Protein AF-A0A5B7I1T3-F1 (afdb_monomer_lite)

Structure (mmCIF, N/CA/C/O backbone):
data_AF-A0A5B7I1T3-F1
#
_entry.id   AF-A0A5B7I1T3-F1
#
loop_
_atom_site.group_PDB
_atom_site.id
_atom_site.type_symbol
_atom_site.label_atom_id
_atom_site.label_alt_id
_atom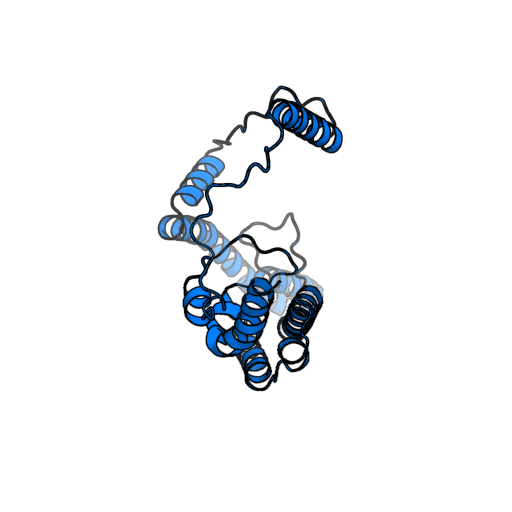_site.label_comp_id
_atom_site.label_asym_id
_atom_site.label_entity_id
_atom_site.label_seq_id
_atom_site.pdbx_PDB_ins_code
_atom_site.Cartn_x
_atom_site.Cartn_y
_atom_site.Cartn_z
_atom_site.occupancy
_atom_site.B_iso_or_equiv
_atom_site.auth_seq_id
_atom_site.auth_comp_id
_atom_site.auth_asym_id
_atom_site.auth_atom_id
_atom_site.pdbx_PDB_model_num
ATOM 1 N N . MET A 1 1 ? -1.334 -1.734 -5.394 1.00 81.12 1 MET A N 1
ATOM 2 C CA . MET A 1 1 ? -1.302 -3.126 -4.896 1.00 81.12 1 MET A CA 1
ATOM 3 C C . MET A 1 1 ? -1.828 -4.027 -5.997 1.00 81.12 1 MET A C 1
ATOM 5 O O . MET A 1 1 ? -2.829 -3.631 -6.581 1.00 81.12 1 MET A O 1
ATOM 9 N N . PRO A 1 2 ? -1.161 -5.147 -6.320 1.00 86.94 2 PRO A N 1
ATOM 10 C CA . PRO A 1 2 ? -1.642 -6.096 -7.324 1.00 86.94 2 PRO A CA 1
ATOM 11 C C . PRO A 1 2 ? -2.955 -6.758 -6.887 1.00 86.94 2 PRO A C 1
ATOM 13 O O . PRO A 1 2 ? -3.068 -7.165 -5.731 1.00 86.94 2 PRO A O 1
ATOM 16 N N . ASP A 1 3 ? -3.906 -6.925 -7.805 1.00 88.12 3 ASP A N 1
ATOM 17 C CA . ASP A 1 3 ? -5.225 -7.500 -7.490 1.00 88.12 3 ASP A CA 1
ATOM 18 C C . ASP A 1 3 ? -5.140 -8.961 -7.035 1.00 88.12 3 ASP A C 1
ATOM 20 O O . ASP A 1 3 ? -5.881 -9.390 -6.155 1.00 88.12 3 ASP A O 1
ATOM 24 N N . SER A 1 4 ? -4.183 -9.726 -7.566 1.00 92.12 4 SER A N 1
ATOM 25 C CA . SER A 1 4 ? -3.941 -11.107 -7.134 1.00 92.12 4 SER A CA 1
ATOM 26 C C . SER A 1 4 ? -3.505 -11.200 -5.669 1.00 92.12 4 SER A C 1
ATOM 28 O O . SER A 1 4 ? -3.935 -12.105 -4.959 1.00 92.12 4 SER A O 1
ATOM 30 N N . ALA A 1 5 ? -2.685 -10.256 -5.201 1.00 91.75 5 ALA A N 1
ATOM 31 C CA . ALA A 1 5 ? -2.287 -10.170 -3.799 1.00 91.75 5 ALA A CA 1
ATOM 32 C C . ALA A 1 5 ? -3.456 -9.709 -2.919 1.00 91.75 5 ALA A C 1
ATOM 34 O O . ALA A 1 5 ? -3.657 -10.261 -1.842 1.00 91.75 5 ALA A O 1
ATOM 35 N N . MET A 1 6 ? -4.268 -8.765 -3.413 1.00 93.94 6 MET A N 1
ATOM 36 C CA . MET A 1 6 ? -5.474 -8.304 -2.721 1.00 93.94 6 MET A CA 1
ATOM 37 C C . MET A 1 6 ? -6.461 -9.447 -2.473 1.00 93.94 6 MET A C 1
ATOM 39 O O . MET A 1 6 ? -6.925 -9.612 -1.354 1.00 93.94 6 MET A O 1
ATOM 43 N N . ARG A 1 7 ? -6.719 -10.291 -3.479 1.00 94.25 7 ARG A N 1
ATOM 44 C CA . ARG A 1 7 ? -7.603 -11.460 -3.334 1.00 94.25 7 ARG A CA 1
ATOM 45 C C . ARG A 1 7 ? -7.074 -12.481 -2.330 1.00 94.25 7 ARG A C 1
ATOM 47 O O . ARG A 1 7 ? -7.853 -13.002 -1.546 1.00 94.25 7 ARG A O 1
ATOM 54 N N . LYS A 1 8 ? -5.762 -12.748 -2.329 1.00 95.25 8 LYS A N 1
ATOM 55 C CA . LYS A 1 8 ? -5.137 -13.667 -1.360 1.00 95.25 8 LYS A CA 1
ATOM 56 C C . LYS A 1 8 ? -5.232 -13.141 0.071 1.00 95.25 8 LYS A C 1
ATOM 58 O O . LYS A 1 8 ? -5.579 -13.899 0.969 1.00 95.25 8 LYS A O 1
ATOM 63 N N . PHE A 1 9 ? -4.960 -11.850 0.267 1.00 96.31 9 PHE A N 1
ATOM 64 C CA . PHE A 1 9 ? -5.152 -11.203 1.563 1.00 96.31 9 PHE A CA 1
ATOM 65 C C . PHE A 1 9 ? -6.626 -11.245 1.985 1.00 96.31 9 PHE A C 1
ATOM 67 O O . PHE A 1 9 ? -6.918 -11.581 3.125 1.00 96.31 9 PHE A O 1
ATOM 74 N N . GLY A 1 10 ? -7.546 -10.970 1.056 1.00 95.00 10 GLY A N 1
ATOM 75 C CA . GLY A 1 10 ? -8.986 -11.044 1.290 1.00 95.00 10 GLY A CA 1
ATOM 76 C C . GLY A 1 10 ? -9.442 -12.431 1.727 1.00 95.00 10 GLY A C 1
ATOM 77 O O . GLY A 1 10 ? -10.101 -12.582 2.743 1.00 95.00 10 GLY A O 1
ATOM 78 N N . GLN A 1 11 ? -9.000 -13.472 1.025 1.00 95.75 11 GLN A N 1
ATOM 79 C CA . GLN A 1 11 ? -9.299 -14.844 1.420 1.00 95.75 11 GLN A CA 1
ATOM 80 C C . GLN A 1 11 ? -8.808 -15.143 2.841 1.00 95.75 11 GLN A C 1
ATOM 82 O O . GLN A 1 11 ? -9.525 -15.777 3.606 1.00 95.75 11 GLN A O 1
ATOM 87 N N . TRP A 1 12 ? -7.616 -14.677 3.211 1.00 96.88 12 TRP A N 1
ATOM 88 C CA . TRP A 1 12 ? -7.116 -14.838 4.571 1.00 96.88 12 TRP A CA 1
ATOM 89 C C . TRP A 1 12 ? -7.979 -14.093 5.594 1.00 96.88 12 TRP A C 1
ATOM 91 O O . TRP A 1 12 ? -8.454 -14.720 6.535 1.00 96.88 12 TRP A O 1
ATOM 101 N N . VAL A 1 13 ? -8.227 -12.794 5.396 1.00 95.44 13 VAL A N 1
ATOM 102 C CA . VAL A 1 13 ? -8.909 -11.955 6.395 1.00 95.44 13 VAL A CA 1
ATOM 103 C C . VAL A 1 13 ? -10.362 -12.384 6.623 1.00 95.44 13 VAL A C 1
ATOM 105 O O . VAL A 1 13 ? -10.838 -12.310 7.750 1.00 95.44 13 VAL A O 1
ATOM 108 N N . THR A 1 14 ? -11.040 -12.906 5.596 1.00 94.69 14 THR A N 1
ATOM 109 C CA . THR A 1 14 ? -12.417 -13.416 5.704 1.00 94.69 14 THR A CA 1
ATOM 110 C C . THR A 1 14 ? -12.518 -14.720 6.503 1.00 94.69 14 THR A C 1
ATOM 112 O O . THR A 1 14 ? -13.537 -14.952 7.144 1.00 94.69 14 THR A O 1
ATOM 115 N N . HIS A 1 15 ? -11.483 -15.568 6.502 1.00 94.25 15 HIS A N 1
ATOM 116 C CA . HIS A 1 15 ? -11.481 -16.830 7.263 1.00 94.25 15 HIS A CA 1
ATOM 117 C C . HIS A 1 15 ? -10.789 -16.708 8.626 1.00 94.25 15 HIS A C 1
ATOM 119 O O . HIS A 1 15 ? -10.781 -17.660 9.406 1.00 94.25 15 HIS A O 1
ATOM 125 N N . TYR A 1 16 ? -10.168 -15.565 8.907 1.00 95.00 16 TYR A N 1
ATOM 126 C CA . TYR A 1 16 ? -9.423 -15.360 10.135 1.00 95.00 16 TYR A CA 1
ATOM 127 C C . TYR A 1 16 ? -10.371 -15.058 11.303 1.00 95.00 16 TYR A C 1
ATOM 129 O O . TYR A 1 16 ? -11.182 -14.137 11.232 1.00 95.00 16 TYR A O 1
ATOM 137 N N . LEU A 1 17 ? -10.276 -15.841 12.381 1.00 93.12 17 LEU A N 1
ATOM 138 C CA . LEU A 1 17 ? -11.259 -15.826 13.474 1.00 93.12 17 LEU A CA 1
ATOM 139 C C . LEU A 1 17 ? -11.031 -14.725 14.521 1.00 93.12 17 LEU A C 1
ATOM 141 O O . LEU A 1 17 ? -11.931 -14.459 15.313 1.00 93.12 17 LEU A O 1
ATOM 145 N N . TRP A 1 18 ? -9.854 -14.090 14.542 1.00 94.62 18 TRP A N 1
ATOM 146 C CA . TRP A 1 18 ? -9.493 -13.038 15.507 1.00 94.62 18 TRP A CA 1
ATOM 147 C C . TRP A 1 18 ? -9.629 -13.445 16.981 1.00 94.62 18 TRP A C 1
ATOM 149 O O . TRP A 1 18 ? -9.831 -12.589 17.846 1.00 94.62 18 TRP A O 1
ATOM 159 N N . THR A 1 19 ? -9.533 -14.737 17.298 1.00 94.38 19 THR A N 1
ATOM 160 C CA . THR A 1 19 ? -9.697 -15.254 18.665 1.00 94.38 19 THR A CA 1
ATOM 161 C C . THR A 1 19 ? -8.728 -14.597 19.643 1.00 94.38 19 THR A C 1
ATOM 163 O O . THR A 1 19 ? -9.122 -14.250 20.751 1.00 94.38 19 THR A O 1
ATOM 166 N N . GLU A 1 20 ? -7.500 -14.319 19.205 1.00 92.50 20 GLU A N 1
ATOM 167 C CA . GLU A 1 20 ? -6.463 -13.653 19.993 1.00 92.50 20 GLU A CA 1
ATOM 168 C C . GLU A 1 20 ? -6.784 -12.188 20.336 1.00 92.50 20 GLU A C 1
ATOM 170 O O . GLU A 1 20 ? -6.173 -11.616 21.235 1.00 92.50 20 GLU A O 1
ATOM 175 N N . VAL A 1 21 ? -7.734 -11.566 19.632 1.00 94.19 21 VAL A N 1
ATOM 176 C CA . VAL A 1 21 ? -8.219 -10.207 19.919 1.00 94.19 21 VAL A CA 1
ATOM 177 C C . VAL A 1 21 ? -9.552 -10.263 20.662 1.00 94.19 21 VAL A C 1
ATOM 179 O O . VAL A 1 21 ? -9.786 -9.487 21.586 1.00 94.19 21 VAL A O 1
ATOM 182 N N . LEU A 1 22 ? -10.447 -11.171 20.271 1.00 92.81 22 LEU A N 1
ATOM 183 C CA . LEU A 1 22 ? -11.805 -11.241 20.810 1.00 92.81 22 LEU A CA 1
ATOM 184 C C . LEU A 1 22 ? -11.860 -11.849 22.219 1.00 92.81 22 LEU A C 1
ATOM 186 O O . LEU A 1 22 ? -12.689 -11.406 23.007 1.00 92.81 22 LEU A O 1
ATOM 190 N N . GLN A 1 23 ? -10.985 -12.807 22.547 1.00 92.38 23 GLN A N 1
ATOM 191 C CA . GLN A 1 23 ? -10.999 -13.524 23.835 1.00 92.38 23 GLN A CA 1
ATOM 192 C C . GLN A 1 23 ? -10.164 -12.863 24.939 1.00 92.38 23 GLN A C 1
ATOM 194 O O . GLN A 1 23 ? -10.322 -13.194 26.107 1.00 92.38 23 GLN A O 1
ATOM 199 N N . VAL A 1 24 ? -9.267 -11.944 24.586 1.00 92.75 24 VAL A N 1
ATOM 200 C CA . VAL A 1 24 ? -8.446 -11.207 25.557 1.00 92.75 24 VAL A CA 1
ATOM 201 C C . VAL A 1 24 ? -9.277 -10.077 26.160 1.00 92.75 24 VAL A C 1
ATOM 203 O O . VAL A 1 24 ? -10.020 -9.441 25.426 1.00 92.75 24 VAL A O 1
ATOM 206 N N . GLU A 1 25 ? -9.161 -9.790 27.456 1.00 86.62 25 GLU A N 1
ATOM 207 C CA . GLU A 1 25 ? -9.849 -8.646 28.088 1.00 86.62 25 GLU A CA 1
ATOM 208 C C . GLU A 1 25 ? -9.007 -7.362 28.031 1.00 86.62 25 GLU A C 1
ATOM 210 O O . GLU A 1 25 ? -9.517 -6.294 27.693 1.00 86.62 25 GLU A O 1
ATOM 215 N N . ASP A 1 26 ? -7.701 -7.486 28.279 1.00 92.62 26 ASP A N 1
ATOM 216 C CA . ASP A 1 26 ? -6.754 -6.373 28.341 1.00 92.62 26 ASP A CA 1
ATOM 217 C C . ASP A 1 26 ? -6.591 -5.632 26.999 1.00 92.62 26 ASP A C 1
ATOM 219 O O . ASP A 1 26 ? -6.188 -6.206 25.983 1.00 92.62 26 ASP A O 1
ATOM 223 N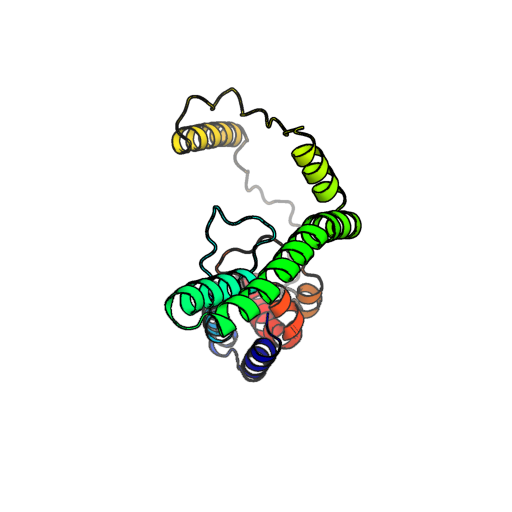 N . VAL A 1 27 ? -6.872 -4.326 27.001 1.00 92.88 27 VAL A N 1
ATOM 224 C CA . VAL A 1 27 ? -6.852 -3.464 25.806 1.00 92.88 27 VAL A CA 1
ATOM 225 C C . VAL A 1 27 ? -5.462 -3.367 25.156 1.00 92.88 27 VAL A C 1
ATOM 227 O O . VAL A 1 27 ? -5.386 -3.577 23.938 1.00 92.88 27 VAL A O 1
ATOM 230 N N . PRO A 1 28 ? -4.363 -3.090 25.894 1.00 94.06 28 PRO A N 1
ATOM 231 C CA . PRO A 1 28 ? -3.003 -3.153 25.359 1.00 94.06 28 PRO A CA 1
ATOM 232 C C . PRO A 1 28 ? -2.708 -4.458 24.616 1.00 94.06 28 PRO A C 1
ATOM 234 O O . PRO A 1 28 ? -2.232 -4.425 23.478 1.00 94.06 28 PRO A O 1
ATOM 237 N N . THR A 1 29 ? -3.048 -5.597 25.219 1.00 93.94 29 THR A N 1
ATOM 238 C CA . THR A 1 29 ? -2.804 -6.917 24.632 1.00 93.94 29 THR A CA 1
ATOM 239 C C . THR A 1 29 ? -3.670 -7.151 23.391 1.00 93.94 29 THR A C 1
ATOM 241 O O . THR A 1 29 ? -3.151 -7.591 22.363 1.00 93.94 29 THR A O 1
ATOM 244 N N . LYS A 1 30 ? -4.960 -6.773 23.41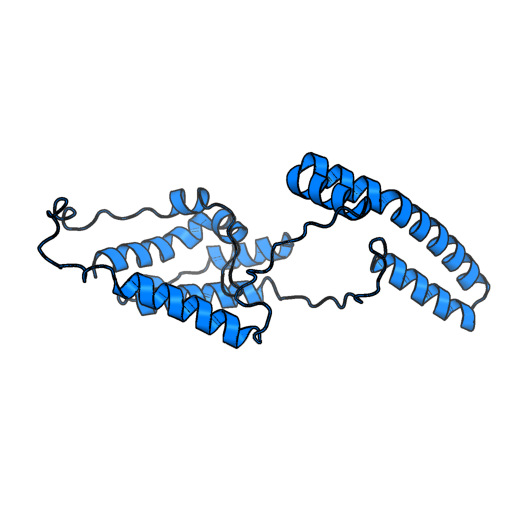3 1.00 94.56 30 LYS A N 1
ATOM 245 C CA . LYS A 1 30 ? -5.832 -6.832 22.222 1.00 94.56 30 LYS A CA 1
ATOM 246 C C . LYS A 1 30 ? -5.253 -6.034 21.051 1.00 94.56 30 LYS A C 1
ATOM 248 O O . LYS A 1 30 ? -5.234 -6.519 19.919 1.00 94.56 30 LYS A O 1
ATOM 253 N N . TRP A 1 31 ? -4.809 -4.802 21.312 1.00 94.25 31 TRP A N 1
ATOM 254 C CA . TRP A 1 31 ? -4.244 -3.928 20.284 1.00 94.25 31 TRP A CA 1
ATOM 255 C C . TRP A 1 31 ? -2.936 -4.489 19.733 1.00 94.25 31 TRP A C 1
ATOM 257 O O . TRP A 1 31 ? -2.758 -4.531 18.515 1.00 94.25 31 TRP A O 1
ATOM 267 N N . HIS A 1 32 ? -2.052 -4.967 20.611 1.00 94.50 32 HIS A N 1
ATOM 268 C CA . HIS A 1 32 ? -0.805 -5.602 20.206 1.00 94.50 32 HIS A CA 1
ATOM 269 C C . HIS A 1 32 ? -1.064 -6.794 19.279 1.00 94.50 32 HIS A C 1
ATOM 271 O O . HIS A 1 32 ? -0.528 -6.827 18.174 1.00 94.50 32 HIS A O 1
ATOM 277 N N . ASN A 1 33 ? -1.949 -7.713 19.673 1.00 95.12 33 ASN A N 1
ATOM 278 C CA . ASN A 1 33 ? -2.297 -8.882 18.866 1.00 95.12 33 ASN A CA 1
ATOM 279 C C . ASN A 1 33 ? -2.873 -8.480 17.504 1.00 95.12 33 ASN A C 1
ATOM 281 O O . ASN A 1 33 ? -2.450 -8.996 16.472 1.00 95.12 33 ASN A O 1
ATOM 285 N N . PHE A 1 34 ? -3.777 -7.496 17.471 1.00 94.81 34 PHE A N 1
ATOM 286 C CA . PHE A 1 34 ? -4.338 -6.997 16.218 1.00 94.81 34 PHE A CA 1
ATOM 287 C C . PHE A 1 34 ? -3.264 -6.425 15.284 1.00 94.81 34 PHE A C 1
ATOM 289 O O . PHE A 1 34 ? -3.221 -6.773 14.100 1.00 94.81 34 PHE A O 1
ATOM 296 N N . VAL A 1 35 ? -2.386 -5.558 15.796 1.00 93.31 35 VAL A N 1
ATOM 297 C CA . VAL A 1 35 ? -1.323 -4.926 15.001 1.00 93.31 35 VAL A CA 1
ATOM 298 C C . VAL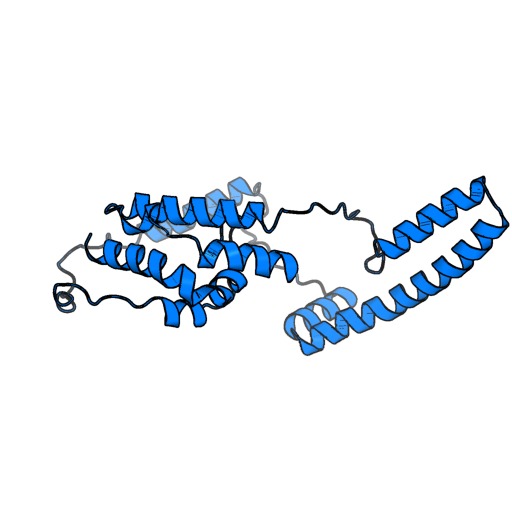 A 1 35 ? -0.314 -5.959 14.513 1.00 93.31 35 VAL A C 1
ATOM 300 O O . VAL A 1 35 ? 0.051 -5.925 13.338 1.00 93.31 35 VAL A O 1
ATOM 303 N N . THR A 1 36 ? 0.108 -6.887 15.370 1.00 93.88 36 THR A N 1
ATOM 304 C CA . THR A 1 36 ? 1.076 -7.932 15.020 1.00 93.88 36 THR A CA 1
ATOM 305 C C . THR A 1 36 ? 0.509 -8.841 13.929 1.00 93.88 36 THR A C 1
ATOM 307 O O . THR A 1 36 ? 1.083 -8.906 12.841 1.00 93.88 36 THR A O 1
ATOM 310 N N . THR A 1 37 ? -0.680 -9.419 14.135 1.00 94.62 37 THR A N 1
ATOM 311 C CA . THR A 1 37 ? -1.349 -10.292 13.156 1.00 94.62 37 THR A CA 1
ATOM 312 C C . THR A 1 37 ? -1.568 -9.590 11.811 1.00 94.62 37 THR A C 1
ATOM 314 O O . THR A 1 37 ? -1.245 -10.132 10.749 1.00 94.62 37 THR A O 1
ATOM 317 N N . THR A 1 38 ? -2.099 -8.361 11.821 1.00 93.38 38 THR A N 1
ATOM 318 C CA . THR A 1 38 ? -2.359 -7.614 10.577 1.00 93.38 38 THR A CA 1
ATOM 319 C C . THR A 1 38 ? -1.074 -7.231 9.847 1.00 93.38 38 THR A C 1
ATOM 321 O O . THR A 1 38 ? -1.026 -7.330 8.618 1.00 93.38 38 THR A O 1
ATOM 324 N N . SER A 1 39 ? -0.026 -6.840 10.573 1.00 92.06 39 SER A N 1
ATOM 325 C CA . SER A 1 39 ? 1.271 -6.474 9.995 1.00 92.06 39 SER A CA 1
ATOM 326 C C . SER A 1 39 ? 1.988 -7.681 9.395 1.00 92.06 39 SER A C 1
ATOM 328 O O . SER A 1 39 ? 2.519 -7.597 8.285 1.00 92.06 39 SER A O 1
ATOM 330 N N . GLU A 1 40 ? 1.980 -8.823 10.080 1.00 93.00 40 GLU A N 1
ATOM 331 C CA . GLU A 1 40 ? 2.563 -10.070 9.580 1.00 93.00 40 GLU A CA 1
ATOM 332 C C . GLU A 1 40 ? 1.854 -10.552 8.315 1.00 93.00 40 GLU A C 1
ATOM 334 O O . GLU A 1 40 ? 2.501 -10.833 7.301 1.00 93.00 40 GLU A O 1
ATOM 339 N N . ALA A 1 41 ? 0.519 -10.570 8.325 1.00 93.88 41 ALA A N 1
ATOM 340 C CA . ALA A 1 41 ? -0.264 -10.922 7.149 1.00 93.88 41 ALA A CA 1
ATOM 341 C C . ALA A 1 41 ? -0.018 -9.946 5.994 1.00 93.88 41 ALA A C 1
ATOM 343 O O . ALA A 1 41 ? 0.190 -10.364 4.851 1.00 93.88 41 ALA A O 1
ATOM 344 N N . PHE A 1 42 ? 0.023 -8.643 6.277 1.00 92.69 42 PHE A N 1
ATOM 345 C CA . PHE A 1 42 ? 0.324 -7.633 5.272 1.00 92.69 42 PHE A CA 1
ATOM 346 C C . PHE A 1 42 ? 1.685 -7.875 4.619 1.00 92.69 42 PHE A C 1
ATOM 348 O O . PHE A 1 42 ? 1.770 -7.946 3.393 1.00 92.69 42 PHE A O 1
ATOM 355 N N . ASN A 1 43 ? 2.734 -8.081 5.414 1.00 91.62 43 ASN A N 1
ATOM 356 C CA . ASN A 1 43 ? 4.079 -8.337 4.905 1.00 91.62 43 ASN A CA 1
ATOM 357 C C . ASN A 1 43 ? 4.174 -9.661 4.133 1.00 91.62 43 ASN A C 1
ATOM 359 O O . ASN A 1 43 ? 4.885 -9.739 3.128 1.00 91.62 43 ASN A O 1
ATOM 363 N N . ARG A 1 44 ? 3.415 -10.684 4.544 1.00 93.12 44 ARG A N 1
ATOM 364 C CA . ARG A 1 44 ? 3.334 -11.982 3.860 1.00 93.12 44 ARG A CA 1
ATOM 365 C C . ARG A 1 44 ? 2.704 -11.875 2.471 1.00 93.12 44 ARG A C 1
ATOM 367 O O . ARG A 1 44 ? 3.220 -12.465 1.521 1.00 93.12 44 ARG A O 1
ATOM 374 N N . TYR A 1 45 ? 1.596 -11.146 2.330 1.00 93.44 45 TYR A N 1
ATOM 375 C CA . TYR A 1 45 ? 0.866 -11.040 1.057 1.00 93.44 45 TYR A CA 1
ATOM 376 C C . TYR A 1 45 ? 1.349 -9.888 0.164 1.00 93.44 45 TYR A C 1
ATOM 378 O O . TYR A 1 45 ? 1.238 -9.970 -1.063 1.00 93.44 45 TYR A O 1
ATOM 386 N N . PHE A 1 46 ? 1.929 -8.841 0.751 1.00 91.12 46 PHE A N 1
ATOM 387 C CA . PHE A 1 46 ? 2.448 -7.660 0.060 1.00 91.12 46 PHE A CA 1
ATOM 388 C C . PHE A 1 46 ? 3.942 -7.446 0.357 1.00 91.12 46 PHE A C 1
ATOM 390 O O . PHE A 1 46 ? 4.321 -6.404 0.893 1.00 91.12 46 PHE A O 1
ATOM 397 N N . PRO A 1 47 ? 4.822 -8.391 -0.026 1.00 89.25 47 PRO A N 1
ATOM 398 C CA . PRO A 1 47 ? 6.240 -8.286 0.281 1.00 89.25 47 PRO A CA 1
ATOM 399 C C . PRO A 1 47 ? 6.850 -7.043 -0.370 1.00 89.25 47 PRO A C 1
ATOM 401 O O . PRO A 1 47 ? 6.652 -6.773 -1.565 1.00 89.25 47 PRO A O 1
ATOM 404 N N . ALA A 1 48 ? 7.628 -6.298 0.413 1.00 83.19 48 ALA A N 1
ATOM 405 C CA . ALA A 1 48 ? 8.348 -5.134 -0.073 1.00 83.19 48 ALA A CA 1
ATOM 406 C C . ALA A 1 48 ? 9.341 -5.548 -1.170 1.00 83.19 48 ALA A C 1
ATOM 408 O O . ALA A 1 48 ? 10.223 -6.381 -0.964 1.00 83.19 48 ALA A O 1
ATOM 409 N N . LYS A 1 49 ? 9.217 -4.941 -2.353 1.00 80.00 49 LYS A N 1
ATOM 410 C CA . LYS A 1 49 ? 10.160 -5.143 -3.459 1.00 80.00 49 LYS A CA 1
ATOM 411 C C . LYS A 1 49 ? 11.096 -3.953 -3.543 1.00 80.00 49 LYS A C 1
ATOM 413 O O . LYS A 1 49 ? 10.654 -2.826 -3.755 1.00 80.00 49 LYS A O 1
ATOM 418 N N . ARG A 1 50 ? 12.396 -4.207 -3.418 1.00 76.12 50 ARG A N 1
ATOM 419 C CA . ARG A 1 50 ? 13.421 -3.195 -3.675 1.00 76.12 50 ARG A CA 1
ATOM 420 C C . ARG A 1 50 ? 13.673 -3.130 -5.174 1.00 76.12 50 ARG A C 1
ATOM 422 O O . ARG A 1 50 ? 13.957 -4.142 -5.808 1.00 76.12 50 ARG A O 1
ATOM 429 N N . VAL A 1 51 ? 13.560 -1.934 -5.736 1.00 65.44 51 VAL A N 1
ATOM 430 C CA . VAL A 1 51 ? 13.974 -1.659 -7.110 1.00 65.44 51 VAL A CA 1
ATOM 431 C C . VAL A 1 51 ? 15.122 -0.673 -7.031 1.00 65.44 51 VAL A C 1
ATOM 433 O O . VAL A 1 51 ? 14.956 0.438 -6.535 1.00 65.44 51 VAL A O 1
ATOM 436 N N . THR A 1 52 ? 16.290 -1.081 -7.514 1.00 65.75 52 THR A N 1
ATOM 437 C CA . THR A 1 52 ? 17.443 -0.190 -7.613 1.00 65.75 52 THR A CA 1
ATOM 438 C C . THR A 1 52 ? 17.183 0.819 -8.726 1.00 65.75 52 THR A C 1
ATOM 440 O O . THR A 1 52 ? 17.252 0.492 -9.912 1.00 65.75 52 THR A O 1
ATOM 443 N N . VAL A 1 53 ? 16.859 2.050 -8.342 1.00 59.75 53 VAL A N 1
ATOM 444 C CA . VAL A 1 53 ? 16.818 3.206 -9.243 1.00 59.75 53 VAL A CA 1
ATOM 445 C C . VAL A 1 53 ? 18.178 3.885 -9.142 1.00 59.75 53 VAL A C 1
ATOM 447 O O . VAL A 1 53 ? 18.659 4.102 -8.032 1.00 59.75 53 VAL A O 1
ATOM 450 N N . HIS A 1 54 ? 18.841 4.172 -10.263 1.00 65.00 54 HIS A N 1
ATOM 451 C CA . HIS A 1 54 ? 20.103 4.903 -10.199 1.00 65.00 54 HIS A CA 1
ATOM 452 C C . HIS A 1 54 ? 19.773 6.401 -10.104 1.00 65.00 54 HIS A C 1
ATOM 454 O O . HIS A 1 54 ? 19.120 6.924 -11.005 1.00 65.00 54 HIS A O 1
ATOM 460 N N . PRO A 1 55 ? 20.212 7.110 -9.046 1.00 58.09 55 PRO A N 1
ATOM 461 C CA . PRO A 1 55 ? 19.958 8.543 -8.874 1.00 58.09 55 PRO A CA 1
ATOM 462 C C . PRO A 1 55 ? 20.311 9.442 -10.078 1.00 58.09 55 PRO A C 1
ATOM 464 O O . PRO A 1 55 ? 19.590 10.416 -10.283 1.00 58.09 55 PRO A O 1
ATOM 467 N N . PRO A 1 56 ? 21.343 9.151 -10.906 1.00 67.94 56 PRO A N 1
ATOM 468 C CA . PRO A 1 56 ? 21.633 9.958 -12.096 1.00 67.94 56 PRO A CA 1
ATOM 469 C C . PRO A 1 56 ? 20.775 9.612 -13.326 1.00 67.94 56 PRO A C 1
ATOM 471 O O . PRO A 1 56 ? 21.001 10.169 -14.401 1.00 67.94 56 PRO A O 1
ATOM 474 N N . ASP A 1 57 ? 19.821 8.681 -13.229 1.00 78.19 57 ASP A N 1
ATOM 475 C CA . ASP A 1 57 ? 18.988 8.332 -14.375 1.00 78.19 57 ASP A CA 1
ATOM 476 C C . ASP A 1 57 ? 18.148 9.519 -14.836 1.00 78.19 57 ASP A C 1
ATOM 478 O O . ASP A 1 57 ? 17.459 10.181 -14.056 1.00 78.19 57 ASP A O 1
ATOM 482 N N . ALA A 1 58 ? 18.135 9.735 -16.150 1.00 80.88 58 ALA A N 1
ATOM 483 C CA . ALA A 1 58 ? 17.254 10.726 -16.728 1.00 80.88 58 ALA A CA 1
ATOM 484 C C . ALA A 1 58 ? 15.782 10.386 -16.411 1.00 80.88 58 ALA A C 1
ATOM 486 O O . ALA A 1 58 ? 15.392 9.220 -16.443 1.00 80.88 58 ALA A O 1
ATOM 487 N N . PRO A 1 59 ? 14.922 11.383 -16.172 1.00 79.94 59 PRO A N 1
ATOM 488 C CA . PRO A 1 59 ? 13.546 11.158 -15.736 1.00 79.94 59 PRO A CA 1
ATOM 489 C C . PRO A 1 59 ? 12.668 10.304 -16.677 1.00 79.94 59 PRO A C 1
ATOM 491 O O . PRO A 1 59 ? 11.704 9.682 -16.237 1.00 79.94 59 PRO A O 1
ATOM 494 N N . TRP A 1 60 ? 12.985 10.296 -17.974 1.00 85.50 60 TRP A N 1
ATOM 495 C CA . TRP A 1 60 ? 12.326 9.499 -19.018 1.00 85.50 60 TRP A CA 1
ATOM 496 C C . TRP A 1 60 ? 12.919 8.083 -19.157 1.00 85.50 60 TRP A C 1
ATOM 498 O O . TRP A 1 60 ? 12.456 7.292 -19.977 1.00 85.50 60 TRP A O 1
ATOM 508 N N . MET A 1 61 ? 13.957 7.751 -18.387 1.00 86.88 61 MET A N 1
ATOM 509 C CA . MET A 1 61 ? 14.642 6.464 -18.432 1.00 86.88 61 MET A CA 1
ATOM 510 C C . MET A 1 61 ? 13.822 5.398 -17.701 1.00 86.88 61 MET A C 1
ATOM 512 O O . MET A 1 61 ? 13.686 5.420 -16.480 1.00 86.88 61 MET A O 1
ATOM 516 N N . THR A 1 62 ? 13.300 4.423 -18.443 1.00 87.00 62 THR A N 1
ATOM 517 C CA . THR A 1 62 ? 12.528 3.310 -17.873 1.00 87.00 62 THR A CA 1
ATOM 518 C C . THR A 1 62 ? 13.385 2.044 -17.733 1.00 87.00 62 THR A C 1
ATOM 520 O O . THR A 1 62 ? 14.350 1.859 -18.486 1.00 87.00 62 THR A O 1
ATOM 523 N N . PRO A 1 63 ? 13.028 1.104 -16.832 1.00 86.19 63 PRO A N 1
ATOM 524 C CA . PRO A 1 63 ? 13.681 -0.207 -16.764 1.00 86.19 63 PRO A CA 1
ATOM 525 C C . PRO A 1 63 ? 13.662 -0.958 -18.105 1.00 86.19 63 PRO A C 1
ATOM 527 O O . PRO A 1 63 ? 14.611 -1.669 -18.437 1.00 86.19 63 PRO A O 1
ATOM 530 N N . HIS A 1 64 ? 12.608 -0.756 -18.905 1.00 89.44 64 HIS A N 1
ATOM 531 C CA . HIS A 1 64 ? 12.493 -1.313 -20.251 1.00 89.44 64 HIS A CA 1
ATOM 532 C C . HIS A 1 64 ? 13.589 -0.782 -21.186 1.00 89.44 64 HIS A C 1
ATOM 534 O O . HIS A 1 64 ? 14.310 -1.575 -21.793 1.00 89.44 64 HIS A O 1
ATOM 540 N N . ILE A 1 65 ? 13.764 0.543 -21.248 1.00 92.06 65 ILE A N 1
ATOM 541 C CA . ILE A 1 65 ? 14.800 1.190 -22.068 1.00 92.06 65 ILE A CA 1
ATOM 542 C C . ILE A 1 65 ? 16.192 0.737 -21.622 1.00 92.06 65 ILE A C 1
ATOM 544 O O . ILE A 1 65 ? 17.013 0.361 -22.458 1.00 92.06 65 ILE A O 1
ATOM 548 N N . LYS A 1 66 ? 16.452 0.676 -20.310 1.00 91.12 66 LYS A N 1
ATOM 549 C CA . LYS A 1 66 ? 17.725 0.165 -19.777 1.00 91.12 66 LYS A CA 1
ATOM 550 C C . LYS A 1 66 ? 18.009 -1.269 -20.205 1.00 91.12 66 LYS A C 1
ATOM 552 O O . LYS A 1 66 ? 19.137 -1.584 -20.579 1.00 91.12 66 LYS A O 1
ATOM 557 N N . ARG A 1 67 ? 16.998 -2.140 -20.172 1.00 92.00 67 ARG A N 1
ATOM 558 C CA . ARG A 1 67 ? 17.126 -3.527 -20.634 1.00 92.00 67 ARG A CA 1
ATOM 559 C C . ARG A 1 67 ? 17.480 -3.587 -22.120 1.00 92.00 67 ARG A C 1
ATOM 561 O O . ARG A 1 67 ? 18.394 -4.322 -22.477 1.00 92.00 67 ARG A O 1
ATOM 568 N N . LEU A 1 68 ? 16.825 -2.786 -22.963 1.00 94.31 68 LEU A N 1
ATOM 569 C CA . LEU A 1 68 ? 17.145 -2.716 -24.392 1.00 94.31 68 LEU A CA 1
ATOM 570 C C . LEU A 1 68 ? 18.565 -2.182 -24.647 1.00 94.31 68 LEU A C 1
ATOM 572 O O . LEU A 1 68 ? 19.273 -2.718 -25.496 1.00 94.31 68 LEU A O 1
ATOM 576 N N . ILE A 1 69 ? 19.014 -1.175 -23.888 1.00 93.19 69 ILE A N 1
ATOM 577 C CA . ILE A 1 69 ? 20.392 -0.659 -23.962 1.00 93.19 69 ILE A CA 1
ATOM 578 C C . ILE A 1 69 ? 21.398 -1.756 -23.596 1.00 93.19 69 ILE A C 1
ATOM 580 O O . ILE A 1 69 ? 22.374 -1.942 -24.320 1.00 93.19 69 ILE A O 1
ATOM 584 N N . ARG A 1 70 ? 21.150 -2.515 -22.520 1.00 93.00 70 ARG A N 1
ATOM 585 C CA . ARG A 1 70 ? 22.008 -3.643 -22.118 1.00 93.00 70 ARG A CA 1
ATOM 586 C C . ARG A 1 70 ? 22.072 -4.716 -23.202 1.00 93.00 70 ARG A C 1
ATOM 588 O O . ARG A 1 70 ? 23.166 -5.114 -23.580 1.00 93.00 70 ARG A O 1
ATOM 595 N N . GLN A 1 71 ? 20.925 -5.127 -23.746 1.00 93.12 71 GLN A N 1
ATOM 596 C CA . GLN A 1 71 ? 20.862 -6.107 -24.836 1.00 93.12 71 GLN A CA 1
ATOM 597 C C . GLN A 1 71 ? 21.621 -5.628 -26.077 1.00 93.12 71 GLN A C 1
ATOM 599 O O . GLN A 1 71 ? 22.365 -6.396 -26.677 1.00 93.12 71 GLN A O 1
ATOM 604 N N . ARG A 1 72 ? 21.465 -4.351 -26.453 1.00 96.00 72 ARG A N 1
ATOM 605 C CA . ARG A 1 72 ? 22.194 -3.747 -27.575 1.00 96.00 72 ARG A CA 1
ATOM 606 C C . ARG A 1 72 ? 23.702 -3.759 -27.325 1.00 96.00 72 ARG A C 1
ATOM 608 O O . ARG A 1 72 ? 24.448 -4.128 -28.221 1.00 96.00 72 ARG A O 1
ATOM 615 N N . ASN A 1 73 ? 24.140 -3.339 -26.138 1.00 94.12 73 ASN A N 1
ATOM 616 C CA . ASN A 1 73 ? 25.561 -3.301 -25.782 1.00 94.12 73 ASN A CA 1
ATOM 617 C C . ASN A 1 73 ? 26.172 -4.704 -25.769 1.00 94.12 73 ASN A C 1
ATOM 619 O O . ASN A 1 73 ? 27.284 -4.882 -26.238 1.00 94.12 73 ASN A O 1
ATOM 623 N N . TRP A 1 74 ? 25.428 -5.705 -25.304 1.00 93.06 74 TRP A N 1
ATOM 624 C CA . TRP A 1 74 ? 25.869 -7.093 -25.375 1.00 93.06 74 TRP A CA 1
ATOM 625 C C . TRP A 1 74 ? 25.984 -7.572 -26.830 1.00 93.06 74 TRP A C 1
ATOM 627 O O . TRP A 1 74 ? 27.030 -8.051 -27.251 1.00 93.06 74 TRP A O 1
ATOM 637 N N . ALA A 1 75 ? 24.954 -7.323 -27.646 1.00 93.81 75 ALA A N 1
ATOM 638 C CA . ALA A 1 75 ? 24.949 -7.684 -29.063 1.00 93.81 75 ALA A CA 1
ATOM 639 C C . ALA A 1 75 ? 26.035 -6.976 -29.890 1.00 93.81 75 ALA A C 1
ATOM 641 O O . ALA A 1 75 ? 26.418 -7.497 -30.934 1.00 93.81 75 ALA A O 1
ATOM 642 N N . PHE A 1 76 ? 26.545 -5.824 -29.439 1.00 92.44 76 PHE A N 1
ATOM 643 C CA . PHE A 1 76 ? 27.669 -5.134 -30.081 1.00 92.44 76 PHE A CA 1
ATOM 644 C C . PHE A 1 76 ? 28.923 -6.015 -30.143 1.00 92.44 76 PHE A C 1
ATOM 646 O O . PHE A 1 76 ? 29.622 -5.996 -31.149 1.00 92.44 76 PHE A O 1
ATOM 653 N N . HIS A 1 77 ? 29.160 -6.823 -29.107 1.00 88.12 77 HIS A N 1
ATOM 654 C CA . HIS A 1 77 ? 30.319 -7.712 -29.024 1.00 88.12 77 HIS A CA 1
ATOM 655 C C . HIS A 1 77 ? 30.073 -9.104 -29.622 1.00 88.12 77 HIS A C 1
ATOM 657 O O . HIS A 1 77 ? 31.024 -9.855 -29.800 1.00 88.12 77 HIS A O 1
ATOM 663 N N . SER A 1 78 ? 28.820 -9.464 -29.928 1.00 89.31 78 SER A N 1
ATOM 664 C CA . SER A 1 78 ? 28.462 -10.841 -30.306 1.00 89.31 78 SER A CA 1
ATOM 665 C C . SER A 1 78 ? 27.846 -10.981 -31.698 1.00 89.31 78 SER A C 1
ATOM 667 O O . SER A 1 78 ? 28.103 -11.968 -32.377 1.00 89.31 78 SER A O 1
ATOM 669 N N . CYS A 1 79 ? 26.997 -10.045 -32.143 1.00 93.00 79 CYS A N 1
ATOM 670 C CA . CYS A 1 79 ? 26.258 -10.192 -33.401 1.00 93.00 79 CYS A CA 1
ATOM 671 C C . CYS A 1 79 ? 25.887 -8.831 -34.032 1.00 93.00 79 CYS A C 1
ATOM 673 O O . CYS A 1 79 ? 24.934 -8.176 -33.585 1.00 93.00 79 CYS A O 1
ATOM 675 N N . PRO A 1 80 ? 26.544 -8.426 -35.138 1.00 91.00 80 PRO A N 1
ATOM 676 C CA . PRO A 1 80 ? 26.300 -7.139 -35.799 1.00 91.00 80 PRO A CA 1
ATOM 677 C C . PRO A 1 80 ? 24.857 -6.940 -36.290 1.00 91.00 80 PRO A C 1
ATOM 679 O O . PRO A 1 80 ? 24.311 -5.836 -36.215 1.00 91.00 80 PRO A O 1
ATOM 682 N N . ILE A 1 81 ? 24.208 -8.008 -36.767 1.00 93.25 81 ILE A N 1
ATOM 683 C CA . ILE A 1 81 ? 22.817 -7.967 -37.246 1.00 93.25 81 ILE A CA 1
ATOM 684 C C . ILE A 1 81 ? 21.867 -7.685 -36.076 1.00 93.25 81 ILE A C 1
ATOM 686 O O . ILE A 1 81 ? 21.004 -6.805 -36.158 1.00 93.25 81 ILE A O 1
ATOM 690 N N . GLN A 1 82 ? 22.056 -8.392 -34.960 1.00 92.50 82 GLN A N 1
ATOM 691 C CA . GLN A 1 82 ? 21.249 -8.217 -33.757 1.00 92.50 82 GLN A CA 1
ATOM 692 C C . GLN A 1 82 ? 21.478 -6.842 -33.122 1.00 92.50 82 GLN A C 1
ATOM 694 O O . GLN A 1 82 ? 20.522 -6.199 -32.681 1.00 92.50 82 GLN A O 1
ATOM 699 N N . TYR A 1 83 ? 22.716 -6.339 -33.149 1.00 95.69 83 TYR A N 1
ATOM 700 C CA . TYR A 1 83 ? 23.036 -4.976 -32.734 1.00 95.69 83 TYR A CA 1
ATOM 701 C C . TYR A 1 83 ? 22.239 -3.937 -33.531 1.00 95.69 83 TYR A C 1
ATOM 703 O O . TYR A 1 83 ? 21.607 -3.069 -32.928 1.00 95.69 83 TYR A O 1
ATOM 711 N N . ARG A 1 84 ? 22.207 -4.031 -34.870 1.00 94.62 84 ARG A N 1
ATOM 712 C CA . ARG A 1 84 ? 21.454 -3.091 -35.723 1.00 94.62 84 ARG A CA 1
ATOM 713 C C . ARG A 1 84 ? 19.959 -3.117 -35.402 1.00 94.62 84 ARG A C 1
ATOM 715 O O . ARG A 1 84 ? 19.364 -2.055 -35.218 1.00 94.62 84 ARG A O 1
ATOM 722 N N . LYS A 1 85 ? 19.371 -4.310 -35.247 1.00 94.69 85 LYS A N 1
ATOM 723 C CA . LYS A 1 85 ? 17.962 -4.472 -34.841 1.00 94.69 85 LYS A CA 1
ATOM 724 C C . LYS A 1 85 ? 17.682 -3.809 -33.490 1.00 94.69 85 LYS A C 1
ATOM 726 O O . LYS A 1 85 ? 16.751 -3.016 -33.368 1.00 94.69 85 LYS A O 1
ATOM 731 N N . LEU A 1 86 ? 18.511 -4.079 -32.482 1.00 95.56 86 LEU A N 1
ATOM 732 C CA . LEU A 1 86 ? 18.345 -3.520 -31.139 1.00 95.56 86 LEU A CA 1
ATOM 733 C C . LEU A 1 86 ? 18.601 -2.011 -31.100 1.00 95.56 86 LEU A C 1
ATOM 735 O O . LEU A 1 86 ? 17.870 -1.291 -30.426 1.00 95.56 86 LEU A O 1
ATOM 739 N N . ARG A 1 87 ? 19.572 -1.497 -31.860 1.00 94.69 87 ARG A N 1
ATOM 740 C CA . ARG A 1 87 ? 19.803 -0.055 -32.027 1.00 94.69 87 ARG A CA 1
ATOM 741 C C . ARG A 1 87 ? 18.566 0.631 -32.606 1.00 94.69 87 ARG A C 1
ATOM 743 O O . ARG A 1 87 ? 18.116 1.627 -32.042 1.00 94.69 87 ARG A O 1
ATOM 750 N N . ASN A 1 88 ? 17.994 0.068 -33.669 1.00 95.25 88 ASN A N 1
ATOM 751 C CA . ASN A 1 88 ? 16.796 0.598 -34.323 1.00 95.25 88 ASN A CA 1
ATOM 752 C C . ASN A 1 88 ? 15.537 0.480 -33.454 1.00 95.25 88 ASN A C 1
ATOM 754 O O . ASN A 1 88 ? 14.569 1.183 -33.710 1.00 95.25 88 ASN A O 1
ATOM 758 N N . LYS A 1 89 ? 15.565 -0.343 -32.401 1.00 93.81 89 LYS A N 1
ATOM 759 C CA . LYS A 1 89 ? 14.515 -0.416 -31.380 1.00 93.81 89 LYS A CA 1
ATOM 760 C C . LYS A 1 89 ? 14.732 0.574 -30.231 1.00 93.81 89 LYS A C 1
ATOM 762 O O . LYS A 1 89 ? 13.798 1.232 -29.798 1.00 93.81 89 LYS A O 1
ATOM 767 N N . VAL A 1 90 ? 15.969 0.730 -29.756 1.00 95.94 90 VAL A N 1
ATOM 768 C CA . VAL A 1 90 ? 16.314 1.635 -28.642 1.00 95.94 90 VAL A CA 1
ATOM 769 C C . VAL A 1 90 ? 16.088 3.104 -29.004 1.00 95.94 90 VAL A C 1
ATOM 771 O O . VAL A 1 90 ? 15.575 3.865 -28.188 1.00 95.94 90 VAL A O 1
ATOM 774 N N . ILE A 1 91 ? 16.487 3.522 -30.208 1.00 94.38 91 ILE A N 1
ATOM 775 C CA . ILE A 1 91 ? 16.396 4.923 -30.646 1.00 94.38 91 ILE A CA 1
ATOM 776 C C . ILE A 1 91 ? 14.955 5.464 -30.604 1.00 94.38 91 ILE A C 1
ATOM 778 O O . ILE A 1 91 ? 14.753 6.501 -29.966 1.00 94.38 91 ILE A O 1
ATOM 782 N N . PRO A 1 92 ? 13.959 4.825 -31.252 1.00 95.12 92 PRO A N 1
ATOM 783 C CA . PRO A 1 92 ? 12.587 5.318 -31.215 1.00 95.12 92 PRO A CA 1
ATOM 784 C C . PRO A 1 92 ? 12.006 5.266 -29.802 1.00 95.12 92 PRO A C 1
ATOM 786 O O . PRO A 1 92 ? 11.398 6.241 -29.388 1.00 95.12 92 PRO A O 1
ATOM 789 N N . GLU A 1 93 ? 12.278 4.218 -29.020 1.00 94.06 93 GLU A N 1
ATOM 790 C CA . GLU A 1 93 ? 11.823 4.120 -27.623 1.00 94.06 93 GLU A CA 1
ATOM 791 C C . GLU A 1 93 ? 12.313 5.290 -26.758 1.00 94.06 93 GLU A C 1
ATOM 793 O O . GLU A 1 93 ? 11.541 5.895 -26.016 1.00 94.06 93 GLU A O 1
ATOM 798 N N . ILE A 1 94 ? 13.586 5.682 -26.893 1.00 93.31 94 ILE A N 1
ATOM 799 C CA . ILE A 1 94 ? 14.126 6.856 -26.191 1.00 93.31 94 ILE A CA 1
ATOM 800 C C . ILE A 1 94 ? 13.461 8.145 -26.679 1.00 93.31 94 ILE A C 1
ATOM 802 O O . ILE A 1 94 ? 13.136 9.007 -25.859 1.00 93.31 94 ILE A O 1
ATOM 806 N N . LYS A 1 95 ? 13.265 8.303 -27.996 1.00 92.69 95 LYS A N 1
ATOM 807 C CA . LYS A 1 95 ? 12.592 9.483 -28.563 1.00 92.69 95 LYS A CA 1
ATOM 808 C C . LYS A 1 95 ? 11.165 9.604 -28.028 1.00 92.69 95 LYS A C 1
ATOM 810 O O . LYS A 1 95 ? 10.808 10.662 -27.513 1.00 92.69 95 LYS A O 1
ATOM 815 N N . THR A 1 96 ? 10.395 8.521 -28.072 1.00 91.12 96 THR A N 1
ATOM 816 C CA . THR A 1 96 ? 9.025 8.451 -27.555 1.00 91.12 96 THR A CA 1
ATOM 817 C C . THR A 1 96 ? 8.984 8.744 -26.061 1.00 91.12 96 THR A C 1
ATOM 819 O O . THR A 1 96 ? 8.200 9.583 -25.621 1.00 91.12 96 THR A O 1
ATOM 822 N N . ALA A 1 97 ? 9.866 8.134 -25.267 1.00 89.31 97 ALA A N 1
ATOM 823 C CA . ALA A 1 97 ? 9.906 8.368 -23.828 1.00 89.31 97 ALA A CA 1
ATOM 824 C C . ALA A 1 97 ? 10.213 9.834 -23.490 1.00 89.31 97 ALA A C 1
ATOM 826 O O . ALA A 1 97 ? 9.502 10.427 -22.679 1.00 89.31 97 ALA A O 1
ATOM 827 N N . LYS A 1 98 ? 11.196 10.452 -24.159 1.00 88.06 98 LYS A N 1
ATOM 828 C CA . LYS A 1 98 ? 11.500 11.885 -24.011 1.00 88.06 98 LYS A CA 1
ATOM 829 C C . LYS A 1 98 ? 10.303 12.764 -24.376 1.00 88.06 98 LYS A C 1
ATOM 831 O O . LYS A 1 98 ? 9.937 13.634 -23.588 1.00 88.06 98 LYS A O 1
ATOM 836 N N . ALA A 1 99 ? 9.688 12.510 -25.533 1.00 86.88 99 ALA A N 1
ATOM 837 C CA . ALA A 1 99 ? 8.545 13.275 -26.027 1.00 86.88 99 ALA A CA 1
ATOM 838 C C . ALA A 1 99 ? 7.324 13.152 -25.106 1.00 86.88 99 ALA A C 1
ATOM 840 O O . ALA A 1 99 ? 6.646 14.137 -24.849 1.00 86.88 99 ALA A O 1
ATOM 841 N N . SER A 1 100 ? 7.075 11.964 -24.556 1.00 85.12 100 SER A N 1
ATOM 842 C CA . SER A 1 100 ? 5.931 11.705 -23.680 1.00 85.12 100 SER A CA 1
ATOM 843 C C . SER A 1 100 ? 6.133 12.191 -22.242 1.00 85.12 100 SER A C 1
ATOM 845 O O . SER A 1 100 ? 5.159 12.488 -21.553 1.00 85.12 100 SER A O 1
ATOM 847 N N . TYR A 1 101 ? 7.377 12.281 -21.758 1.00 82.00 101 TYR A N 1
ATOM 848 C CA . TYR A 1 101 ? 7.640 12.453 -20.330 1.00 82.00 101 TYR A CA 1
ATOM 849 C C . TYR A 1 101 ? 7.145 13.800 -19.799 1.00 82.00 101 TYR A C 1
ATOM 851 O O . TYR A 1 101 ? 6.432 13.842 -18.795 1.00 82.00 101 TYR A O 1
ATOM 859 N N . HIS A 1 102 ? 7.503 14.904 -20.460 1.00 71.50 102 HIS A N 1
ATOM 860 C CA . HIS A 1 102 ? 7.118 16.237 -19.996 1.00 71.50 102 HIS A CA 1
ATOM 861 C C . HIS A 1 102 ? 5.617 16.501 -20.165 1.00 71.50 102 HIS A C 1
ATOM 863 O O . HIS A 1 102 ? 4.996 16.859 -19.164 1.00 71.50 102 HIS A O 1
ATOM 869 N N . PRO A 1 103 ? 4.999 16.258 -21.340 1.00 77.19 103 PRO A N 1
ATOM 870 C CA . PRO A 1 103 ? 3.564 16.435 -21.514 1.00 77.19 103 PRO A CA 1
ATOM 871 C C . PRO A 1 103 ? 2.771 15.558 -20.556 1.00 77.19 103 PRO A C 1
ATOM 873 O O . PRO A 1 103 ? 1.953 16.088 -19.820 1.00 77.19 103 PRO A O 1
ATOM 876 N N . ASN A 1 104 ? 3.062 14.259 -20.447 1.00 75.19 104 ASN A N 1
ATOM 877 C CA . ASN A 1 104 ? 2.273 13.385 -19.578 1.00 75.19 104 ASN A CA 1
ATOM 878 C C . ASN A 1 104 ? 2.446 13.749 -18.105 1.00 75.19 104 ASN A C 1
ATOM 880 O O . ASN A 1 104 ? 1.467 13.787 -17.369 1.00 75.19 104 ASN A O 1
ATOM 884 N N . LYS A 1 105 ? 3.662 14.070 -17.654 1.00 71.25 105 LYS A N 1
ATOM 885 C CA . LYS A 1 105 ? 3.891 14.387 -16.240 1.00 71.25 105 LYS A CA 1
ATOM 886 C C . LYS A 1 105 ? 3.349 15.760 -15.851 1.00 71.25 105 LYS A C 1
ATOM 888 O O . LYS A 1 105 ? 2.850 15.907 -14.744 1.00 71.25 105 LYS A O 1
ATOM 893 N N . ILE A 1 106 ? 3.425 16.751 -16.737 1.00 69.38 106 ILE A N 1
ATOM 894 C CA . ILE A 1 106 ? 2.904 18.102 -16.489 1.00 69.38 106 ILE A CA 1
ATOM 895 C C . ILE A 1 106 ? 1.379 18.122 -16.671 1.00 69.38 106 ILE A C 1
ATOM 897 O O . ILE A 1 106 ? 0.672 18.637 -15.812 1.00 69.38 106 ILE A O 1
ATOM 901 N N . HIS A 1 107 ? 0.849 17.506 -17.727 1.00 73.00 107 HIS A N 1
ATOM 902 C CA . HIS A 1 107 ? -0.590 17.444 -17.992 1.00 73.00 107 HIS A CA 1
ATOM 903 C C . HIS A 1 107 ? -1.341 16.664 -16.907 1.00 73.00 107 HIS A C 1
ATOM 905 O O . HIS A 1 107 ? -2.353 17.142 -16.403 1.00 73.00 107 HIS A O 1
ATOM 911 N N . GLN A 1 108 ? -0.815 15.516 -16.464 1.00 75.00 108 GLN A N 1
ATOM 912 C CA . GLN A 1 108 ? -1.418 14.765 -15.355 1.00 75.00 108 GLN A CA 1
ATOM 913 C C . GLN A 1 108 ? -1.459 15.585 -14.063 1.00 75.00 108 GLN A C 1
ATOM 915 O O . GLN A 1 108 ? -2.449 15.538 -13.340 1.00 75.00 108 GLN A O 1
ATOM 920 N N . LEU A 1 109 ? -0.432 16.391 -13.779 1.00 73.62 109 LEU A N 1
ATOM 921 C CA . LEU A 1 109 ? -0.435 17.265 -12.602 1.00 73.62 109 LEU A CA 1
ATOM 922 C C . LEU A 1 109 ? -1.434 18.414 -12.726 1.00 73.62 109 LEU A C 1
ATOM 924 O O . LEU A 1 109 ? -2.042 18.773 -11.725 1.00 73.62 109 LEU A O 1
ATOM 928 N N . LYS A 1 110 ? -1.660 18.949 -13.932 1.00 73.69 110 LYS A N 1
ATOM 929 C CA . LYS A 1 110 ? -2.707 19.955 -14.170 1.00 73.69 110 LYS A CA 1
ATOM 930 C C . LYS A 1 110 ? -4.112 19.412 -13.874 1.00 73.69 110 LYS A C 1
ATOM 932 O O . LYS A 1 110 ? -4.977 20.182 -13.491 1.00 73.69 110 LYS A O 1
ATOM 937 N N . LEU A 1 111 ? -4.341 18.111 -14.059 1.00 75.38 111 LEU A N 1
ATOM 938 C CA . LEU A 1 111 ? -5.642 17.478 -13.814 1.00 75.38 111 LEU A CA 1
ATOM 939 C C . LEU A 1 111 ? -5.809 16.976 -12.375 1.00 75.38 111 LEU A C 1
ATOM 941 O O . LEU A 1 111 ? -6.914 16.971 -11.846 1.00 75.38 111 LEU A O 1
ATOM 945 N N . THR A 1 112 ? -4.722 16.526 -11.747 1.00 73.50 112 THR A N 1
ATOM 946 C CA . THR A 1 112 ? -4.773 15.858 -10.436 1.00 73.50 112 THR A CA 1
ATOM 947 C C . THR A 1 112 ? -4.389 16.768 -9.271 1.00 73.50 112 THR A C 1
ATOM 949 O O . THR A 1 112 ? -4.876 16.569 -8.159 1.00 73.50 112 THR A O 1
ATOM 952 N N . ASN A 1 113 ? -3.497 17.746 -9.482 1.00 76.56 113 ASN A N 1
ATOM 953 C CA . ASN A 1 113 ? -2.977 18.612 -8.424 1.00 76.56 113 ASN A CA 1
ATOM 954 C C . ASN A 1 113 ? -2.385 19.929 -8.969 1.00 76.56 113 ASN A C 1
ATOM 956 O O . ASN A 1 113 ? -1.171 20.065 -9.170 1.00 76.56 113 ASN A O 1
ATOM 960 N N . ASN A 1 114 ? -3.245 20.938 -9.129 1.00 79.00 114 ASN A N 1
ATOM 961 C CA . ASN A 1 114 ? -2.898 22.246 -9.701 1.00 79.00 114 ASN A CA 1
ATOM 962 C C . ASN A 1 114 ? -1.748 22.950 -8.960 1.00 79.00 114 ASN A C 1
ATOM 964 O O . ASN A 1 114 ? -0.938 23.643 -9.577 1.00 79.00 114 ASN A O 1
ATOM 968 N N . ARG A 1 115 ? -1.635 22.749 -7.641 1.00 78.88 115 ARG A N 1
ATOM 969 C CA . ARG A 1 115 ? -0.564 23.339 -6.827 1.00 78.88 115 ARG A CA 1
ATOM 970 C C . ARG A 1 115 ? 0.798 22.735 -7.170 1.00 78.88 115 ARG A C 1
ATOM 972 O O . ARG A 1 115 ? 1.751 23.473 -7.402 1.00 78.88 115 ARG A O 1
ATOM 979 N N . GLN A 1 116 ? 0.887 21.406 -7.255 1.00 77.81 116 GLN A N 1
ATOM 980 C CA . GLN A 1 116 ? 2.126 20.727 -7.652 1.00 77.81 116 GLN A CA 1
ATOM 981 C C . GLN A 1 116 ? 2.500 20.996 -9.111 1.00 77.81 116 GLN A C 1
ATOM 983 O O . GLN A 1 116 ? 3.687 21.058 -9.437 1.00 77.81 116 GLN A O 1
ATOM 988 N N . TRP A 1 117 ? 1.506 21.165 -9.987 1.00 82.88 117 TRP A N 1
ATOM 989 C CA . TRP A 1 117 ? 1.732 21.612 -11.358 1.00 82.88 117 TRP A CA 1
ATOM 990 C C . TRP A 1 117 ? 2.439 22.971 -11.383 1.00 82.88 117 TRP A C 1
ATOM 992 O O . TRP A 1 117 ? 3.521 23.084 -11.958 1.00 82.88 117 TRP A O 1
ATOM 1002 N N . TYR A 1 118 ? 1.882 23.965 -10.686 1.00 81.06 118 TYR A N 1
ATOM 1003 C CA . TYR A 1 118 ? 2.453 25.309 -10.621 1.00 81.06 118 TYR A CA 1
ATOM 1004 C C . TYR A 1 118 ? 3.862 25.316 -10.010 1.00 81.06 118 TYR A C 1
ATOM 1006 O O . TYR A 1 118 ? 4.773 25.930 -10.563 1.00 81.06 118 TYR A O 1
ATOM 1014 N N . ASP A 1 119 ? 4.079 24.567 -8.923 1.00 78.44 119 ASP A N 1
ATOM 1015 C CA . ASP A 1 119 ? 5.399 24.434 -8.295 1.00 78.44 119 ASP A CA 1
ATOM 1016 C C . ASP A 1 119 ? 6.442 23.817 -9.255 1.00 78.44 119 ASP A C 1
ATOM 1018 O O . ASP A 1 119 ? 7.598 24.248 -9.273 1.00 78.44 119 ASP A O 1
ATOM 1022 N N . LYS A 1 120 ? 6.056 22.853 -10.107 1.00 75.56 120 LYS A N 1
ATOM 1023 C CA . LYS A 1 120 ? 6.955 22.284 -11.128 1.00 75.56 120 LYS A CA 1
ATOM 1024 C C . LYS A 1 120 ? 7.227 23.225 -12.293 1.00 75.56 120 LYS A C 1
ATOM 1026 O O . LYS A 1 120 ? 8.361 23.249 -12.759 1.00 75.56 120 LYS A O 1
ATOM 1031 N N . ILE A 1 121 ? 6.229 23.974 -12.763 1.00 80.75 121 ILE A N 1
ATOM 1032 C CA . ILE A 1 121 ? 6.435 24.997 -13.796 1.00 80.75 121 ILE A CA 1
ATOM 1033 C C . ILE A 1 121 ? 7.414 26.051 -13.286 1.00 80.75 121 ILE A C 1
ATOM 1035 O O . ILE A 1 121 ? 8.405 26.334 -13.951 1.00 80.75 121 ILE A O 1
ATOM 1039 N N . ARG A 1 122 ? 7.221 26.535 -12.055 1.00 78.38 122 ARG A N 1
ATOM 1040 C CA . ARG A 1 122 ? 8.171 27.438 -11.401 1.00 78.38 122 ARG A CA 1
ATOM 1041 C C . ARG A 1 122 ? 9.581 26.855 -11.355 1.00 78.38 122 ARG A C 1
ATOM 1043 O O . ARG A 1 122 ? 10.517 27.534 -11.757 1.00 78.38 122 ARG A O 1
ATOM 1050 N N . ALA A 1 123 ? 9.737 25.597 -10.942 1.00 76.62 123 ALA A N 1
ATOM 1051 C CA . ALA A 1 123 ? 11.043 24.941 -10.912 1.00 76.62 123 ALA A CA 1
ATOM 1052 C C . ALA A 1 123 ? 11.697 24.824 -12.304 1.00 76.62 123 ALA A C 1
ATOM 1054 O O . ALA A 1 123 ? 12.901 25.044 -12.419 1.00 76.62 123 ALA A O 1
ATOM 1055 N N . LEU A 1 124 ? 10.923 24.511 -13.352 1.00 73.81 124 LEU A N 1
ATOM 1056 C CA . LEU A 1 124 ? 11.406 24.470 -14.741 1.00 73.81 124 LEU A CA 1
ATOM 1057 C C . LEU A 1 124 ? 11.828 25.854 -15.245 1.00 73.81 124 LEU A C 1
ATOM 1059 O O . LEU A 1 124 ? 12.817 25.963 -15.960 1.00 73.81 124 LEU A O 1
ATOM 1063 N N . CYS A 1 125 ? 11.124 26.902 -14.825 1.00 78.38 125 CYS A N 1
ATOM 1064 C CA . CYS A 1 125 ? 11.475 28.295 -15.090 1.00 78.38 125 CYS A CA 1
ATOM 1065 C C . CYS A 1 125 ? 12.580 28.833 -14.159 1.00 78.38 125 CYS A C 1
ATOM 1067 O O . CYS A 1 125 ? 12.828 30.033 -14.144 1.00 78.38 125 CYS A O 1
ATOM 1069 N N . GLY A 1 126 ? 13.215 27.988 -13.337 1.00 74.38 126 GLY A N 1
ATOM 1070 C CA . GLY A 1 126 ? 14.272 28.402 -12.406 1.00 74.38 126 GLY A CA 1
ATOM 1071 C C . GLY A 1 126 ? 13.788 29.179 -11.173 1.00 74.38 126 GLY A C 1
ATOM 1072 O O . GLY A 1 126 ? 14.597 29.555 -10.328 1.00 74.38 126 GLY A O 1
ATOM 1073 N N . LEU A 1 127 ? 12.478 29.368 -11.006 1.00 72.19 127 LEU A N 1
ATOM 1074 C CA . LEU A 1 127 ? 11.855 30.047 -9.870 1.00 72.19 127 LEU A CA 1
ATOM 1075 C C . LEU A 1 127 ? 11.814 29.103 -8.662 1.00 72.19 127 LEU A C 1
ATOM 1077 O O . LEU A 1 127 ? 10.794 28.473 -8.365 1.00 72.19 127 LEU A O 1
ATOM 1081 N N . ARG A 1 128 ? 12.936 28.976 -7.953 1.00 63.47 128 ARG A N 1
ATOM 1082 C CA . ARG A 1 128 ? 13.011 28.173 -6.725 1.00 63.47 128 ARG A CA 1
ATOM 1083 C C . ARG A 1 128 ? 12.269 28.874 -5.585 1.00 63.47 128 ARG A C 1
ATOM 1085 O O . ARG A 1 128 ? 12.389 30.082 -5.399 1.00 63.47 128 ARG A O 1
ATOM 1092 N N . LYS A 1 129 ? 11.506 28.110 -4.797 1.00 62.97 129 LYS A N 1
ATOM 1093 C CA . LYS A 1 129 ? 11.025 28.579 -3.491 1.00 62.97 129 LYS A CA 1
ATOM 1094 C C . LYS A 1 129 ? 12.234 28.682 -2.570 1.00 62.97 129 LYS A C 1
ATOM 1096 O O . LYS A 1 129 ? 12.802 27.659 -2.197 1.00 62.97 129 LYS A O 1
ATOM 1101 N N . HIS A 1 130 ? 12.616 29.903 -2.220 1.00 58.03 130 HIS A N 1
ATOM 1102 C CA . HIS A 1 130 ? 13.469 30.128 -1.068 1.00 58.03 130 HIS A CA 1
ATOM 1103 C C . HIS A 1 130 ? 12.585 29.901 0.156 1.00 58.03 130 HIS A C 1
ATOM 1105 O O . HIS A 1 130 ? 11.700 30.705 0.445 1.00 58.03 130 HIS A O 1
ATOM 1111 N N . TYR A 1 131 ? 12.744 28.761 0.824 1.00 55.97 131 TYR A N 1
ATOM 1112 C CA . TYR A 1 131 ? 12.238 28.668 2.184 1.00 55.97 131 TYR A CA 1
ATOM 1113 C C . TYR A 1 131 ? 13.147 29.574 3.007 1.00 55.97 131 TYR A C 1
ATOM 1115 O O . TYR A 1 131 ? 14.369 29.405 2.924 1.00 55.97 131 TYR A O 1
ATOM 1123 N N . PRO A 1 132 ? 12.618 30.562 3.742 1.00 53.56 132 PRO A N 1
ATOM 1124 C CA . PRO A 1 132 ? 13.423 31.164 4.781 1.00 53.56 132 PRO A CA 1
ATOM 1125 C C . PRO A 1 132 ? 13.806 30.013 5.714 1.00 53.56 132 PRO A C 1
ATOM 1127 O O . PRO A 1 132 ? 12.942 29.412 6.354 1.00 53.56 132 PRO A O 1
ATOM 1130 N N . LEU A 1 133 ? 15.092 29.642 5.730 1.00 52.38 133 LEU A N 1
ATOM 1131 C CA . LEU A 1 133 ? 15.618 28.948 6.895 1.00 52.38 133 LEU A CA 1
ATOM 1132 C C . LEU A 1 133 ? 15.260 29.843 8.076 1.00 52.38 133 LEU A C 1
ATOM 1134 O O . LEU A 1 133 ? 15.405 31.061 7.976 1.00 52.38 133 LEU A O 1
ATOM 1138 N N . LEU A 1 134 ? 14.767 29.252 9.162 1.00 54.12 134 LEU A N 1
ATOM 1139 C CA . LEU A 1 134 ? 14.668 29.974 10.421 1.00 54.12 134 LEU A CA 1
ATOM 1140 C C . LEU A 1 134 ? 16.067 30.528 10.706 1.00 54.12 134 LEU A C 1
ATOM 1142 O O . LEU A 1 134 ? 16.984 29.774 11.034 1.00 54.12 134 LEU A O 1
ATOM 1146 N N . THR A 1 135 ? 16.242 31.834 10.505 1.00 55.22 135 THR A N 1
ATOM 1147 C CA . THR A 1 135 ? 17.543 32.515 10.546 1.00 55.22 135 THR A CA 1
ATOM 1148 C C . THR A 1 135 ? 18.241 32.288 11.889 1.00 55.22 135 THR A C 1
ATOM 1150 O O . THR A 1 135 ? 19.460 32.322 11.985 1.00 55.22 135 THR A O 1
ATOM 1153 N N . CYS A 1 136 ? 17.466 31.971 12.929 1.00 56.19 136 CYS A N 1
ATOM 1154 C CA . CYS A 1 136 ? 17.951 31.727 14.279 1.00 56.19 136 CYS A CA 1
ATOM 1155 C C . CYS A 1 136 ? 18.615 30.355 14.504 1.00 56.19 136 CYS A C 1
ATOM 1157 O O . CYS A 1 136 ? 19.203 30.160 15.569 1.00 56.19 136 CYS A O 1
ATOM 1159 N N . THR A 1 137 ? 18.545 29.397 13.567 1.00 58.38 137 THR A N 1
ATOM 1160 C CA . THR A 1 137 ? 19.126 28.052 13.776 1.00 58.38 137 THR A CA 1
ATOM 1161 C C . THR A 1 137 ? 20.032 27.549 12.654 1.00 58.38 137 THR A C 1
ATOM 1163 O O . THR A 1 137 ? 20.574 26.454 12.770 1.00 58.38 137 THR A O 1
ATOM 1166 N N . SER A 1 138 ? 20.245 28.327 11.589 1.00 60.75 138 SER A N 1
ATOM 1167 C CA . SER A 1 138 ? 21.037 27.922 10.413 1.00 60.75 138 SER A CA 1
ATOM 1168 C C . SER A 1 138 ? 22.519 27.653 10.693 1.00 60.75 138 SER A C 1
ATOM 1170 O O . SER A 1 138 ? 23.179 27.017 9.878 1.00 60.75 138 SER A O 1
ATOM 1172 N N . HIS A 1 139 ? 23.043 28.126 11.825 1.00 71.00 139 HIS A N 1
ATOM 1173 C CA . HIS A 1 139 ? 24.443 27.950 12.227 1.00 71.00 139 HIS A CA 1
ATOM 1174 C C . HIS A 1 139 ? 24.689 26.700 13.085 1.00 71.00 139 HIS A C 1
ATOM 1176 O O . HIS A 1 139 ? 25.837 26.397 13.398 1.00 71.00 139 HIS A O 1
ATOM 1182 N N . PHE A 1 140 ? 23.634 25.982 13.480 1.00 68.00 140 PHE A N 1
ATOM 1183 C CA . PHE A 1 140 ? 23.749 24.795 14.324 1.00 68.00 140 PHE A CA 1
ATOM 1184 C C . PHE A 1 140 ? 23.613 23.509 13.492 1.00 68.00 140 PHE A C 1
ATOM 1186 O O . PHE A 1 140 ? 22.836 23.481 12.533 1.00 68.00 140 PHE A O 1
ATOM 1193 N N . PRO A 1 141 ? 24.308 22.419 13.872 1.00 78.94 141 PRO A N 1
ATOM 1194 C CA . PRO A 1 141 ? 23.999 21.078 13.381 1.00 78.94 141 PRO A CA 1
ATOM 1195 C C . PRO A 1 141 ? 22.511 20.750 13.577 1.00 78.94 141 PRO A C 1
ATOM 1197 O O . PRO A 1 141 ? 21.895 21.218 14.537 1.00 78.94 141 PRO A O 1
ATOM 1200 N N . THR A 1 142 ? 21.927 19.938 12.690 1.00 75.62 142 THR A N 1
ATOM 1201 C CA . THR A 1 142 ? 20.477 19.658 12.655 1.00 75.62 142 THR A CA 1
ATOM 1202 C C . THR A 1 142 ? 19.911 19.210 14.006 1.00 75.62 142 THR A C 1
ATOM 1204 O O . THR A 1 142 ? 18.865 19.711 14.419 1.00 75.62 142 THR A O 1
ATOM 1207 N N . ASP A 1 143 ? 20.625 18.348 14.730 1.00 77.81 143 ASP A N 1
ATOM 1208 C CA . ASP A 1 143 ? 20.188 17.835 16.034 1.00 77.81 143 ASP A CA 1
ATOM 1209 C C . ASP A 1 143 ? 20.193 18.922 17.119 1.00 77.81 143 ASP A C 1
ATOM 1211 O O . ASP A 1 143 ? 19.266 19.023 17.923 1.00 77.81 143 ASP A O 1
ATOM 1215 N N . ALA A 1 144 ? 21.194 19.806 17.097 1.00 79.25 144 ALA A N 1
ATOM 1216 C CA . ALA A 1 144 ? 21.289 20.933 18.021 1.00 79.25 144 ALA A CA 1
ATOM 1217 C C . ALA A 1 144 ? 20.211 21.995 17.741 1.00 79.25 144 ALA A C 1
ATOM 1219 O O . ALA A 1 144 ? 19.644 22.570 18.671 1.00 79.25 144 ALA A O 1
ATOM 1220 N N . ALA A 1 145 ? 19.879 22.225 16.466 1.00 79.62 145 ALA A N 1
ATOM 1221 C CA . ALA A 1 145 ? 18.763 23.081 16.076 1.00 79.62 145 ALA A CA 1
ATOM 1222 C C . ALA A 1 145 ? 17.421 22.510 16.562 1.00 79.62 145 ALA A C 1
ATOM 1224 O O . ALA A 1 145 ? 16.621 23.243 17.145 1.00 79.62 145 ALA A O 1
ATOM 1225 N N . ALA A 1 146 ? 17.193 21.205 16.380 1.00 80.75 146 ALA A N 1
ATOM 1226 C CA . ALA A 1 146 ? 15.988 20.527 16.851 1.00 80.75 146 ALA A CA 1
ATOM 1227 C C . ALA A 1 146 ? 15.851 20.606 18.377 1.00 80.75 146 ALA A C 1
ATOM 1229 O O . ALA A 1 146 ? 14.782 20.959 18.875 1.00 80.75 146 ALA A O 1
ATOM 1230 N N . TYR A 1 147 ? 16.941 20.367 19.114 1.00 84.44 147 TYR A N 1
ATOM 1231 C CA . TYR A 1 147 ? 16.956 20.487 20.570 1.00 84.44 147 TYR A CA 1
ATOM 1232 C C . TYR A 1 147 ? 16.598 21.903 21.028 1.00 84.44 147 TYR A C 1
ATOM 1234 O O . TYR A 1 147 ? 15.748 22.065 21.896 1.00 84.44 147 TYR A O 1
ATOM 1242 N N . LYS A 1 148 ? 17.181 22.932 20.403 1.00 81.94 148 LYS A N 1
ATOM 1243 C CA . LYS A 1 148 ? 16.944 24.339 20.761 1.00 81.94 148 LYS A CA 1
ATOM 1244 C C . LYS A 1 148 ? 15.516 24.801 20.458 1.00 81.94 148 LYS A C 1
ATOM 1246 O O . LYS A 1 148 ? 14.936 25.578 21.213 1.00 81.94 148 LYS A O 1
ATOM 1251 N N . ILE A 1 149 ? 14.938 24.310 19.361 1.00 84.88 149 ILE A N 1
ATOM 1252 C CA . ILE A 1 149 ? 13.527 24.536 19.030 1.00 84.88 149 ILE A CA 1
ATOM 1253 C C . ILE A 1 149 ? 12.639 23.860 20.078 1.00 84.88 149 ILE A C 1
ATOM 1255 O O . ILE A 1 149 ? 11.735 24.495 20.621 1.00 84.88 149 ILE A O 1
ATOM 1259 N N . ASN A 1 150 ? 12.916 22.593 20.392 1.00 88.06 150 ASN A N 1
ATOM 1260 C CA . ASN A 1 150 ? 12.133 21.833 21.356 1.00 88.06 150 ASN A CA 1
ATOM 1261 C C . ASN A 1 150 ? 12.220 22.443 22.760 1.00 88.06 150 ASN A C 1
ATOM 1263 O O . ASN A 1 150 ? 11.199 22.599 23.419 1.00 88.06 150 ASN A O 1
ATOM 1267 N N . SER A 1 151 ? 13.411 22.870 23.190 1.00 85.81 151 SER A N 1
ATOM 1268 C CA . SER A 1 151 ? 13.602 23.528 24.482 1.00 85.81 151 SER A CA 1
ATOM 1269 C C . SER A 1 151 ? 12.836 24.844 24.556 1.00 85.81 151 SER A C 1
ATOM 1271 O O . SER A 1 151 ? 12.171 25.093 25.550 1.00 85.81 151 SER A O 1
ATOM 1273 N N . HIS A 1 152 ? 12.864 25.659 23.497 1.00 86.88 152 HIS A N 1
ATOM 1274 C CA . HIS A 1 152 ? 12.111 26.913 23.446 1.00 86.88 152 HIS A CA 1
ATOM 1275 C C . HIS A 1 152 ? 10.600 26.679 23.592 1.00 86.88 152 HIS A C 1
ATOM 1277 O O . HIS A 1 152 ? 9.946 27.337 24.400 1.00 86.88 152 HIS A O 1
ATOM 1283 N N . PHE A 1 153 ? 10.042 25.716 22.853 1.00 85.81 153 PHE A N 1
ATOM 1284 C CA . PHE A 1 153 ? 8.624 25.380 22.986 1.00 85.81 153 PHE A CA 1
ATOM 1285 C C . PHE A 1 153 ? 8.299 24.742 24.337 1.00 85.81 153 PHE A C 1
ATOM 1287 O O . PHE A 1 153 ? 7.268 25.077 24.909 1.00 85.81 153 PHE A O 1
ATOM 1294 N N . ALA A 1 154 ? 9.181 23.909 24.893 1.00 87.69 154 ALA A N 1
ATOM 1295 C CA . ALA A 1 154 ? 9.021 23.369 26.238 1.00 87.69 154 ALA A CA 1
ATOM 1296 C C . ALA A 1 154 ? 8.990 24.483 27.297 1.00 87.69 154 ALA A C 1
ATOM 1298 O O . ALA A 1 154 ? 8.132 24.455 28.174 1.00 87.69 154 ALA A O 1
ATOM 1299 N N . THR A 1 155 ? 9.853 25.499 27.182 1.00 89.44 155 THR A N 1
ATOM 1300 C CA . THR A 1 155 ? 9.835 26.679 28.060 1.00 89.44 155 THR A CA 1
ATOM 1301 C C . THR A 1 155 ? 8.524 27.450 27.934 1.00 89.44 155 THR A C 1
ATOM 1303 O O . THR A 1 155 ? 7.934 27.795 28.951 1.00 89.44 155 THR A O 1
ATOM 1306 N N . ILE A 1 156 ? 8.013 27.668 26.716 1.00 87.62 156 ILE A N 1
ATOM 1307 C CA . ILE A 1 156 ? 6.681 28.270 26.522 1.00 87.62 156 ILE A CA 1
ATOM 1308 C C . ILE A 1 156 ? 5.611 27.406 27.194 1.00 87.62 156 ILE A C 1
ATOM 1310 O O . ILE A 1 156 ? 4.773 27.928 27.924 1.00 87.62 156 ILE A O 1
ATOM 1314 N N . CYS A 1 157 ? 5.656 26.086 27.007 1.00 82.44 157 CYS A N 1
ATOM 1315 C CA . CYS A 1 157 ? 4.697 25.168 27.612 1.00 82.44 157 CYS A CA 1
ATOM 1316 C C . CYS A 1 157 ? 4.716 25.207 29.149 1.00 82.44 157 CYS A C 1
ATOM 1318 O O . CYS A 1 157 ? 3.674 25.016 29.766 1.00 82.44 157 CYS A O 1
ATOM 1320 N N . GLN A 1 158 ? 5.864 25.503 29.761 1.00 85.19 158 GLN A N 1
ATOM 1321 C CA . GLN A 1 158 ? 6.008 25.669 31.211 1.00 85.19 158 GLN A CA 1
ATOM 1322 C C . GLN A 1 158 ? 5.437 26.996 31.740 1.00 85.19 158 GLN A C 1
ATOM 1324 O O . GLN A 1 158 ? 5.208 27.108 32.939 1.00 85.19 158 GLN A O 1
ATOM 1329 N N . THR A 1 159 ? 5.194 27.995 30.880 1.00 88.38 159 THR A N 1
ATOM 1330 C CA . THR A 1 159 ? 4.545 29.257 31.295 1.00 88.38 159 THR A CA 1
ATOM 1331 C C . THR A 1 159 ? 3.038 29.123 31.498 1.00 88.38 159 THR A C 1
ATOM 1333 O O . THR A 1 159 ? 2.428 29.981 32.135 1.00 88.38 159 THR A O 1
ATOM 1336 N N . PHE A 1 160 ? 2.424 28.061 30.970 1.00 81.81 160 PHE A N 1
ATOM 1337 C CA . PHE A 1 160 ? 1.008 27.809 31.194 1.00 81.81 160 PHE A CA 1
ATOM 1338 C C . PHE A 1 160 ? 0.791 27.248 32.604 1.00 81.81 160 PHE A C 1
ATOM 1340 O O . PHE A 1 160 ? 1.584 26.422 33.063 1.00 81.81 160 PHE A O 1
ATOM 1347 N N . PRO A 1 161 ? -0.280 27.667 33.300 1.00 80.44 161 PRO A N 1
ATOM 1348 C CA . PRO A 1 161 ? -0.619 27.102 34.597 1.00 80.44 161 PRO A CA 1
ATOM 1349 C C . PRO A 1 161 ? -0.834 25.592 34.469 1.00 80.44 161 PRO A C 1
ATOM 1351 O O . PRO A 1 161 ? -1.390 25.113 33.476 1.00 80.44 161 PRO A O 1
ATOM 1354 N N . SER A 1 162 ? -0.399 24.846 35.487 1.00 73.25 162 SER A N 1
ATOM 1355 C CA . SER A 1 162 ? -0.684 23.415 35.574 1.00 73.25 162 SER A CA 1
ATOM 1356 C C . SER A 1 162 ? -2.192 23.197 35.472 1.00 73.25 162 SER A C 1
ATOM 1358 O O . SER A 1 162 ? -2.973 23.958 36.048 1.00 73.25 162 SER A O 1
ATOM 1360 N N . ILE A 1 163 ? -2.607 22.180 34.719 1.00 70.06 163 ILE A N 1
ATOM 1361 C CA . ILE A 1 163 ? -4.022 21.855 34.556 1.00 70.06 163 ILE A CA 1
ATOM 1362 C C . ILE A 1 163 ? -4.565 21.505 35.943 1.00 70.06 163 ILE A C 1
ATOM 1364 O O . ILE A 1 163 ? -4.277 20.439 36.485 1.00 70.06 163 ILE A O 1
ATOM 1368 N N . HIS A 1 164 ? -5.336 22.417 36.532 1.00 66.94 164 HIS A N 1
ATOM 1369 C CA . HIS A 1 164 ? -6.052 22.146 37.765 1.00 66.94 164 HIS A CA 1
ATOM 1370 C C . HIS A 1 164 ? -7.117 21.098 37.457 1.00 66.94 164 HIS A C 1
ATOM 1372 O O . HIS A 1 164 ? -8.098 21.378 36.774 1.00 66.94 164 HIS A O 1
ATOM 1378 N N . SER A 1 165 ? -6.929 19.887 37.973 1.00 61.56 165 SER A N 1
ATOM 1379 C CA . SER A 1 165 ? -7.923 18.816 37.952 1.00 61.56 165 SER A CA 1
ATOM 1380 C C . SER A 1 165 ? -9.045 19.070 38.965 1.00 61.56 165 SER A C 1
ATOM 1382 O O . SER A 1 165 ? -9.526 18.131 39.602 1.00 61.56 165 SER A O 1
ATOM 1384 N N . SER A 1 166 ? -9.460 20.333 39.152 1.00 65.69 166 SER A N 1
ATOM 1385 C CA . SER A 1 166 ? -10.783 20.587 39.723 1.00 65.69 166 SER A CA 1
ATOM 1386 C C . SER A 1 166 ? -11.783 19.780 38.895 1.00 65.69 166 SER A C 1
ATOM 1388 O O . SER A 1 166 ? -11.519 19.558 37.707 1.00 65.69 166 SER A O 1
ATOM 1390 N N . PRO A 1 167 ? -12.874 19.262 39.484 1.00 61.12 167 PRO A N 1
ATOM 1391 C CA . PRO A 1 167 ? -13.798 18.438 38.730 1.00 61.12 167 PRO A CA 1
ATOM 1392 C C . PRO A 1 167 ? -14.283 19.286 37.560 1.00 61.12 167 PRO A C 1
ATOM 1394 O O . PRO A 1 167 ? -15.035 20.246 37.740 1.00 61.12 167 PRO A O 1
ATOM 1397 N N . LEU A 1 168 ? -13.769 18.965 36.367 1.00 59.75 168 LEU A N 1
ATOM 1398 C CA . LEU A 1 168 ? -14.279 19.471 35.108 1.00 59.75 168 LEU A CA 1
ATOM 1399 C C . LEU A 1 168 ? -15.792 19.316 35.227 1.00 59.75 168 LEU A C 1
ATOM 1401 O O . LEU A 1 168 ? -16.214 18.242 35.675 1.00 59.75 168 LEU A O 1
ATOM 1405 N N . PRO A 1 169 ? -16.595 20.354 34.920 1.00 59.03 169 PRO A N 1
ATOM 1406 C CA . PRO A 1 169 ? -18.041 20.234 34.989 1.00 59.03 169 PRO A CA 1
ATOM 1407 C C . PRO A 1 169 ? -18.375 18.951 34.256 1.00 59.03 169 PRO A C 1
ATOM 1409 O O . PRO A 1 169 ? -18.005 18.809 33.088 1.00 59.03 169 PRO A O 1
ATOM 1412 N N . SER A 1 170 ? -18.903 1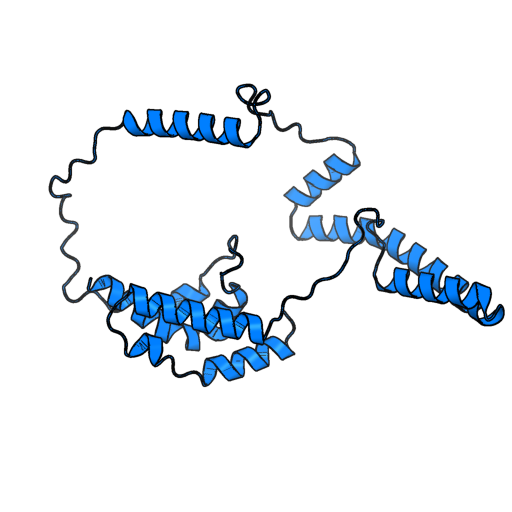7.976 35.000 1.00 55.72 170 SER A N 1
ATOM 1413 C CA . SER A 1 170 ? -19.117 16.636 34.494 1.00 55.72 170 SER A CA 1
ATOM 1414 C C . SER A 1 170 ? -20.099 16.802 33.353 1.00 55.72 170 SER A C 1
ATOM 1416 O O . SER A 1 170 ? -21.306 16.918 33.575 1.00 55.72 170 SER A O 1
ATOM 1418 N N . PHE A 1 171 ? -19.589 16.891 32.126 1.00 59.28 171 PHE A N 1
ATOM 1419 C CA . PHE A 1 171 ? -20.374 16.546 30.965 1.00 59.28 171 PHE A CA 1
ATOM 1420 C C . PHE A 1 171 ? -20.884 15.162 31.315 1.00 59.28 171 PHE A C 1
ATOM 1422 O O . PHE A 1 171 ? -20.072 14.277 31.578 1.00 59.28 171 PHE A O 1
ATOM 1429 N N . LEU A 1 172 ? -22.199 15.123 31.534 1.00 60.59 172 LEU A N 1
ATOM 1430 C CA . LEU A 1 172 ? -22.993 14.065 32.150 1.00 60.59 172 LEU A CA 1
ATOM 1431 C C . LEU A 1 172 ? -22.270 12.718 32.111 1.00 60.59 172 LEU A C 1
ATOM 1433 O O . LEU A 1 172 ? -21.833 12.356 31.015 1.00 60.59 172 LEU A O 1
ATOM 1437 N N . PRO A 1 173 ? -22.154 11.979 33.237 1.00 61.03 173 PRO A N 1
ATOM 1438 C CA . PRO A 1 173 ? -21.520 10.669 33.215 1.00 61.03 173 PRO A CA 1
ATOM 1439 C C . PRO A 1 173 ? -22.108 9.902 32.041 1.00 61.03 173 PRO A C 1
ATOM 1441 O O . PRO A 1 173 ? -23.331 9.752 31.943 1.00 61.03 173 PRO A O 1
ATOM 1444 N N . THR A 1 174 ? -21.238 9.549 31.093 1.00 58.66 174 THR A N 1
ATOM 1445 C CA . THR A 1 174 ? -21.614 8.780 29.912 1.00 58.66 174 THR A CA 1
ATOM 1446 C C . THR A 1 174 ? -22.489 7.641 30.419 1.00 58.66 174 THR A C 1
ATOM 1448 O O . THR A 1 174 ? -22.064 6.983 31.373 1.00 58.66 174 THR A O 1
ATOM 1451 N N . PRO A 1 175 ? -23.717 7.457 29.897 1.00 66.50 175 PRO A N 1
ATOM 1452 C CA . PRO A 1 175 ? -24.639 6.477 30.452 1.00 66.50 175 PRO A CA 1
ATOM 1453 C C . PRO A 1 175 ? -23.905 5.148 30.598 1.00 66.50 175 PRO A C 1
ATOM 1455 O O . PRO A 1 175 ? -23.262 4.700 29.650 1.00 66.50 175 PRO A O 1
ATOM 1458 N N . PHE A 1 176 ? -23.918 4.594 31.810 1.00 62.84 176 PHE A N 1
ATOM 1459 C CA . PHE A 1 176 ? -23.298 3.310 32.093 1.00 62.84 176 PHE A CA 1
ATOM 1460 C C . PHE A 1 176 ? -24.335 2.212 31.831 1.00 62.84 176 PHE A C 1
ATOM 1462 O O . PHE A 1 176 ? -25.435 2.286 32.387 1.00 62.84 176 PHE A O 1
ATOM 1469 N N . PRO A 1 177 ? -24.019 1.194 31.016 1.00 67.38 177 PRO A N 1
ATOM 1470 C CA . PRO A 1 177 ? -22.751 0.971 30.317 1.00 67.38 177 PRO A CA 1
ATOM 1471 C C . PRO A 1 177 ? -22.581 1.858 29.064 1.00 67.38 177 PRO A C 1
ATOM 1473 O O . PRO A 1 177 ? -23.578 2.160 28.399 1.00 67.38 177 PRO A O 1
ATOM 1476 N N . PRO A 1 178 ? -21.338 2.245 28.702 1.00 70.44 178 PRO A N 1
ATOM 1477 C CA . PRO A 1 178 ? -21.064 3.026 27.501 1.00 70.44 178 PRO A CA 1
ATOM 1478 C C . PRO A 1 178 ? -21.676 2.379 26.248 1.00 70.44 178 PRO A C 1
ATOM 1480 O O . PRO A 1 178 ? -21.683 1.150 26.111 1.00 70.44 178 PRO A O 1
ATOM 1483 N N . PRO A 1 179 ? -22.185 3.189 25.302 1.00 73.50 179 PRO A N 1
ATOM 1484 C CA . PRO A 1 179 ? -22.822 2.669 24.104 1.00 73.50 179 PRO A CA 1
ATOM 1485 C C . PRO A 1 179 ? -21.821 1.888 23.252 1.00 73.50 179 PRO A C 1
ATOM 1487 O O . PRO A 1 179 ? -20.702 2.337 23.003 1.00 73.50 179 PRO A O 1
ATOM 1490 N N . THR A 1 180 ? -22.250 0.735 22.739 1.00 76.94 180 THR A N 1
ATOM 1491 C CA . THR A 1 180 ? -21.437 -0.087 21.840 1.00 76.94 180 THR A CA 1
ATOM 1492 C C . THR A 1 180 ? -21.120 0.677 20.553 1.00 76.94 180 THR A C 1
ATOM 1494 O O . THR A 1 180 ? -22.007 1.014 19.763 1.00 76.94 180 THR A O 1
ATOM 1497 N N . VAL A 1 181 ? -19.836 0.926 20.300 1.00 81.00 181 VAL A N 1
ATOM 1498 C CA . VAL A 1 181 ? -19.370 1.628 19.104 1.00 81.00 181 VAL A CA 1
ATOM 1499 C C . VAL A 1 181 ? -19.352 0.674 17.913 1.00 81.00 181 VAL A C 1
ATOM 1501 O O . VAL A 1 181 ? -18.658 -0.344 17.908 1.00 81.00 181 VAL A O 1
ATOM 1504 N N . GLN A 1 182 ? -20.072 1.040 16.851 1.00 85.38 182 GLN A N 1
ATOM 1505 C CA . GLN A 1 182 ? -19.983 0.370 15.553 1.00 85.38 182 GLN A CA 1
ATOM 1506 C C . GLN A 1 182 ? -18.918 1.032 14.670 1.00 85.38 182 GLN A C 1
ATOM 1508 O O . GLN A 1 182 ? -19.079 2.157 14.190 1.00 85.38 182 GLN A O 1
ATOM 1513 N N . VAL A 1 183 ? -17.826 0.314 14.415 1.00 90.69 183 VAL A N 1
ATOM 1514 C CA . VAL A 1 183 ? -16.621 0.861 13.772 1.00 90.69 183 VAL A CA 1
ATOM 1515 C C . VAL A 1 183 ? -16.689 0.796 12.242 1.00 90.69 183 VAL A C 1
ATOM 1517 O O . VAL A 1 183 ? -16.113 1.649 11.566 1.00 90.69 183 VAL A O 1
ATOM 1520 N N . TYR A 1 184 ? -17.481 -0.120 11.678 1.00 91.69 184 TYR A N 1
ATOM 1521 C CA . TYR A 1 184 ? -17.626 -0.331 10.230 1.00 91.69 184 TYR A CA 1
ATOM 1522 C C . TYR A 1 184 ? -17.863 0.965 9.431 1.00 91.69 184 TYR A C 1
ATOM 1524 O O . TYR A 1 184 ? -17.073 1.335 8.558 1.00 91.69 184 TYR A O 1
ATOM 1532 N N . LYS A 1 185 ? -18.911 1.729 9.775 1.00 90.19 185 LYS A N 1
ATOM 1533 C CA . LYS A 1 185 ? -19.245 2.990 9.080 1.00 90.19 185 LYS A CA 1
ATOM 1534 C C . LYS A 1 185 ? -18.128 4.029 9.204 1.00 90.19 185 LYS A C 1
ATOM 1536 O O . LYS A 1 185 ? -18.006 4.913 8.354 1.00 90.19 185 LYS A O 1
ATOM 1541 N N . ARG A 1 186 ? -17.329 3.957 10.273 1.00 90.94 186 ARG A N 1
ATOM 1542 C CA . ARG A 1 186 ? -16.215 4.874 10.515 1.00 90.94 186 ARG A CA 1
ATOM 1543 C C . ARG A 1 186 ? -15.005 4.519 9.659 1.00 90.94 186 ARG A C 1
ATOM 1545 O O . ARG A 1 186 ? -14.418 5.434 9.086 1.00 90.94 186 ARG A O 1
ATOM 1552 N N . ILE A 1 187 ? -14.713 3.229 9.490 1.00 91.56 187 ILE A N 1
ATOM 1553 C CA . ILE A 1 187 ? -13.656 2.725 8.600 1.00 91.56 187 ILE A CA 1
ATOM 1554 C C . ILE A 1 187 ? -13.861 3.238 7.168 1.00 91.56 187 ILE A C 1
ATOM 1556 O O . ILE A 1 187 ? -12.948 3.807 6.566 1.00 91.56 187 ILE A O 1
ATOM 1560 N N . LEU A 1 188 ? -15.085 3.146 6.640 1.00 91.31 188 LEU A N 1
ATOM 1561 C CA . LEU A 1 188 ? -15.399 3.608 5.280 1.00 91.31 188 LEU A CA 1
ATOM 1562 C C . LEU A 1 188 ? -15.146 5.115 5.082 1.00 91.31 188 LEU A C 1
ATOM 1564 O O . LEU A 1 188 ? -14.722 5.557 4.007 1.00 91.31 188 LEU A O 1
ATOM 1568 N N . LYS A 1 189 ? -15.350 5.906 6.143 1.00 92.06 189 LYS A N 1
ATOM 1569 C CA . LYS A 1 189 ? -15.159 7.364 6.165 1.00 92.06 189 LYS A CA 1
ATOM 1570 C C . LYS A 1 189 ? -13.710 7.797 6.408 1.00 92.06 189 LYS A C 1
ATOM 1572 O O . LYS A 1 189 ? -13.439 9.000 6.378 1.00 92.06 189 LYS A O 1
ATOM 1577 N N . LEU A 1 190 ? -12.774 6.868 6.626 1.00 89.25 190 LEU A N 1
ATOM 1578 C CA . LEU A 1 190 ? -11.363 7.211 6.795 1.00 89.25 190 LEU A CA 1
ATOM 1579 C C . LEU A 1 190 ? -10.841 7.959 5.558 1.00 89.25 190 LEU A C 1
ATOM 1581 O O . LEU A 1 190 ? -11.170 7.633 4.410 1.00 89.25 190 LEU A O 1
ATOM 1585 N N . LYS A 1 191 ? -10.008 8.974 5.793 1.00 87.25 191 LYS A N 1
ATOM 1586 C CA . LYS A 1 191 ? -9.321 9.739 4.745 1.00 87.25 191 LYS A CA 1
ATOM 1587 C C . LYS A 1 191 ? -7.864 9.286 4.650 1.00 87.25 191 LYS A C 1
ATOM 1589 O O . LYS A 1 191 ? -7.286 8.973 5.691 1.00 87.25 191 LYS A O 1
ATOM 1594 N N . PRO A 1 192 ? -7.258 9.272 3.449 1.00 81.75 192 PRO A N 1
ATOM 1595 C CA . PRO A 1 192 ? -5.839 8.965 3.306 1.00 81.75 192 PRO A CA 1
ATOM 1596 C C . PRO A 1 192 ? -5.015 9.924 4.171 1.00 81.75 192 PRO A C 1
ATOM 1598 O O . PRO A 1 192 ? -5.191 11.140 4.083 1.00 81.75 192 PRO A O 1
ATOM 1601 N N . ARG A 1 193 ? -4.149 9.380 5.023 1.00 73.94 193 ARG A N 1
ATOM 1602 C CA . ARG A 1 193 ? -3.208 10.132 5.862 1.00 73.94 193 ARG A CA 1
ATOM 1603 C C . ARG A 1 193 ? -1.793 9.612 5.631 1.00 73.94 193 ARG A C 1
ATOM 1605 O O . ARG A 1 193 ? -1.618 8.572 4.998 1.00 73.94 193 ARG A O 1
ATOM 1612 N N . SER A 1 194 ? -0.804 10.358 6.121 1.00 64.06 194 SER A N 1
ATOM 1613 C CA . SER A 1 194 ? 0.569 9.860 6.207 1.00 64.06 194 SER A CA 1
ATOM 1614 C C . SER A 1 194 ? 0.569 8.589 7.050 1.00 64.06 194 SER A C 1
ATOM 1616 O O . SER A 1 194 ? 0.077 8.617 8.173 1.00 64.06 194 SER A O 1
ATOM 1618 N N . THR A 1 195 ? 1.066 7.496 6.485 1.00 65.12 195 THR A N 1
ATOM 1619 C CA . THR A 1 195 ? 1.165 6.191 7.143 1.00 65.12 195 THR A CA 1
ATOM 1620 C C . THR A 1 195 ? 2.581 5.990 7.656 1.00 65.12 195 THR A C 1
ATOM 1622 O O . THR A 1 195 ? 3.539 6.234 6.913 1.00 65.12 195 THR A O 1
ATOM 1625 N N . THR A 1 196 ? 2.725 5.516 8.887 1.00 68.19 196 THR A N 1
ATOM 1626 C CA . THR A 1 196 ? 3.985 4.943 9.366 1.00 68.19 196 THR A CA 1
ATOM 1627 C C . THR A 1 196 ? 4.249 3.594 8.682 1.00 68.19 196 THR A C 1
ATOM 1629 O O . THR A 1 196 ? 3.313 2.970 8.185 1.00 68.19 196 THR A O 1
ATOM 1632 N N . PRO A 1 197 ? 5.506 3.113 8.610 1.00 64.06 197 PRO A N 1
ATOM 1633 C CA . PRO A 1 197 ? 5.829 1.821 7.989 1.00 64.06 197 PRO A CA 1
ATOM 1634 C C . PRO A 1 197 ? 5.084 0.620 8.594 1.00 64.06 197 PRO A C 1
ATOM 1636 O O . PRO A 1 197 ? 4.940 -0.403 7.934 1.00 64.06 197 PRO A O 1
ATOM 1639 N N . THR A 1 198 ? 4.624 0.758 9.836 1.00 67.38 198 THR A N 1
ATOM 1640 C CA . THR A 1 198 ? 3.832 -0.221 10.590 1.00 67.38 198 THR A CA 1
ATOM 1641 C C . THR A 1 198 ? 2.337 -0.167 10.282 1.00 67.38 198 THR A C 1
ATOM 1643 O O . THR A 1 198 ? 1.601 -1.059 10.687 1.00 67.38 198 THR A O 1
ATOM 1646 N N . ASP A 1 199 ? 1.858 0.869 9.593 1.00 81.38 199 ASP A N 1
ATOM 1647 C CA . ASP A 1 199 ? 0.426 1.070 9.410 1.00 81.38 199 ASP A CA 1
ATOM 1648 C C . ASP A 1 199 ? -0.086 0.289 8.205 1.00 81.38 199 ASP A C 1
ATOM 1650 O O . ASP A 1 199 ? 0.433 0.393 7.087 1.00 81.38 199 ASP A O 1
ATOM 1654 N N . LEU A 1 200 ? -1.203 -0.408 8.403 1.00 87.50 200 LEU A N 1
ATOM 1655 C CA . LEU A 1 200 ? -1.948 -0.985 7.296 1.00 87.50 200 LEU A CA 1
ATOM 1656 C C . LEU A 1 200 ? -2.427 0.135 6.349 1.00 87.50 200 LEU A C 1
ATOM 1658 O O . LEU A 1 200 ? -3.035 1.118 6.791 1.00 87.50 200 LEU A O 1
ATOM 1662 N N . PRO A 1 201 ? -2.233 0.002 5.028 1.00 89.88 201 PRO A N 1
ATOM 1663 C CA . PRO A 1 201 ? -2.713 1.004 4.089 1.00 89.88 201 PRO A CA 1
ATOM 1664 C C . PRO A 1 201 ? -4.235 1.155 4.146 1.00 89.88 201 PRO A C 1
ATOM 1666 O O . PRO A 1 201 ? -4.970 0.170 4.148 1.00 89.88 201 PRO A O 1
ATOM 1669 N N . ILE A 1 202 ? -4.725 2.397 4.072 1.00 90.94 202 ILE A N 1
ATOM 1670 C CA . ILE A 1 202 ? -6.165 2.713 4.130 1.00 90.94 202 ILE A CA 1
ATOM 1671 C C . ILE A 1 202 ? -7.015 1.935 3.118 1.00 90.94 202 ILE A C 1
ATOM 1673 O O . ILE A 1 202 ? -8.189 1.666 3.364 1.00 90.94 202 ILE A O 1
ATOM 1677 N N . LYS A 1 203 ? -6.422 1.564 1.977 1.00 91.50 203 LYS A N 1
ATOM 1678 C CA . LYS A 1 203 ? -7.093 0.745 0.969 1.00 91.50 203 LYS A CA 1
ATOM 1679 C C . LYS A 1 203 ? -7.538 -0.600 1.555 1.00 91.50 203 LYS A C 1
ATOM 1681 O O . LYS A 1 203 ? -8.659 -1.001 1.290 1.00 91.50 203 LYS A O 1
ATOM 1686 N N . ILE A 1 204 ? -6.703 -1.244 2.371 1.00 93.31 204 ILE A N 1
ATOM 1687 C CA . ILE A 1 204 ? -7.013 -2.537 2.998 1.00 93.31 204 ILE A CA 1
ATOM 1688 C C . ILE A 1 204 ? -8.132 -2.379 4.021 1.00 93.31 204 ILE A C 1
ATOM 1690 O O . ILE A 1 204 ? -9.093 -3.138 3.986 1.00 93.31 204 ILE A O 1
ATOM 1694 N N . TYR A 1 205 ? -8.058 -1.341 4.858 1.00 92.75 205 TYR A N 1
ATOM 1695 C CA . TYR A 1 205 ? -9.123 -1.032 5.809 1.00 92.75 205 TYR A CA 1
ATOM 1696 C C . TYR A 1 205 ? -10.485 -0.868 5.133 1.00 92.75 205 TYR A C 1
ATOM 1698 O O . TYR A 1 205 ? -11.476 -1.379 5.633 1.00 92.75 205 TYR A O 1
ATOM 1706 N N . LYS A 1 206 ? -10.554 -0.159 4.001 1.00 93.31 206 LYS A N 1
ATOM 1707 C CA . LYS A 1 206 ? -11.824 0.056 3.296 1.00 93.31 206 LYS A CA 1
ATOM 1708 C C . LYS A 1 206 ? -12.325 -1.183 2.564 1.00 93.31 206 LYS A C 1
ATOM 1710 O O . LYS A 1 206 ? -13.527 -1.417 2.580 1.00 93.31 206 LYS A O 1
ATOM 1715 N N . GLU A 1 207 ? -11.423 -1.926 1.926 1.00 94.38 207 GLU A N 1
ATOM 1716 C CA . GLU A 1 207 ? -11.771 -3.125 1.159 1.00 94.38 207 GLU A CA 1
ATOM 1717 C C . GLU A 1 207 ? -12.319 -4.229 2.072 1.00 94.38 207 GLU A C 1
ATOM 1719 O O . GLU A 1 207 ? -13.351 -4.813 1.770 1.00 94.38 207 GLU A O 1
ATOM 1724 N N . PHE A 1 208 ? -11.673 -4.445 3.222 1.00 94.75 208 PHE A N 1
ATOM 1725 C CA . PHE A 1 208 ? -12.023 -5.486 4.198 1.00 94.75 208 PHE A CA 1
ATOM 1726 C C . PHE A 1 208 ? -12.613 -4.887 5.477 1.00 94.75 208 PHE A C 1
ATOM 1728 O O . PHE A 1 208 ? -12.349 -5.330 6.597 1.00 94.75 208 PHE A O 1
ATOM 1735 N N . ALA A 1 209 ? -13.376 -3.803 5.314 1.00 93.88 209 ALA A N 1
ATOM 1736 C CA . ALA A 1 209 ? -14.056 -3.144 6.421 1.00 93.88 209 ALA A CA 1
ATOM 1737 C C . ALA A 1 209 ? -14.997 -4.087 7.194 1.00 93.88 209 ALA A C 1
ATOM 1739 O O . ALA A 1 209 ? -15.025 -3.962 8.418 1.00 93.88 209 ALA A O 1
ATOM 1740 N N . PRO A 1 210 ? -15.764 -4.998 6.553 1.00 92.69 210 PRO A N 1
ATOM 1741 C CA . PRO A 1 210 ? -16.607 -5.951 7.276 1.00 92.69 210 PRO A CA 1
ATOM 1742 C C . PRO A 1 210 ? -15.810 -6.846 8.232 1.00 92.69 210 PRO A C 1
ATOM 1744 O O . PRO A 1 210 ? -16.176 -6.976 9.398 1.00 92.69 210 PRO A O 1
ATOM 1747 N N . GLU A 1 211 ? -14.694 -7.402 7.765 1.00 94.25 211 GLU A N 1
ATOM 1748 C CA . GLU A 1 211 ? -13.867 -8.356 8.504 1.00 94.25 211 GLU A CA 1
ATOM 1749 C C . GLU A 1 211 ? -13.072 -7.676 9.621 1.00 94.25 211 GLU A C 1
ATOM 1751 O O . GLU A 1 211 ? -12.977 -8.193 10.731 1.00 94.25 211 GLU A O 1
ATOM 1756 N N . LEU A 1 212 ? -12.529 -6.484 9.353 1.00 94.19 212 LEU A N 1
ATOM 1757 C CA . LEU A 1 212 ? -11.724 -5.735 10.322 1.00 94.19 212 LEU A CA 1
ATOM 1758 C C . LEU A 1 212 ? -12.573 -4.972 11.346 1.00 94.19 212 LEU A C 1
ATOM 1760 O O . LEU A 1 212 ? -12.067 -4.603 12.406 1.00 94.19 212 LEU A O 1
ATOM 1764 N N . ALA A 1 213 ? -13.856 -4.721 11.067 1.00 94.00 213 ALA A N 1
ATOM 1765 C CA . ALA A 1 213 ? -14.725 -4.003 11.994 1.00 94.00 213 ALA A CA 1
ATOM 1766 C C . ALA A 1 213 ? -14.926 -4.759 13.310 1.00 94.00 213 ALA A C 1
ATOM 1768 O O . ALA A 1 213 ? -14.933 -4.117 14.354 1.00 94.00 213 ALA A O 1
ATOM 1769 N N . ALA A 1 214 ? -15.059 -6.088 13.282 1.00 92.38 214 ALA A N 1
ATOM 1770 C CA . ALA A 1 214 ? -15.294 -6.897 14.478 1.00 92.38 214 ALA A CA 1
ATOM 1771 C C . ALA A 1 214 ? -14.153 -6.811 15.519 1.00 92.38 214 ALA A C 1
ATOM 1773 O O . ALA A 1 214 ? -14.430 -6.397 16.651 1.00 92.38 214 ALA A O 1
ATOM 1774 N N . PRO A 1 215 ? -12.880 -7.112 15.182 1.00 94.12 215 PRO A N 1
ATOM 1775 C CA . PRO A 1 215 ? -11.779 -6.982 16.139 1.00 94.12 215 PRO A CA 1
ATOM 1776 C C . PRO A 1 215 ? -11.585 -5.532 16.606 1.00 94.12 215 PRO A C 1
ATOM 1778 O O . PRO A 1 215 ? -11.385 -5.292 17.795 1.00 94.12 215 PRO A O 1
ATOM 1781 N N . LEU A 1 216 ? -11.730 -4.544 15.713 1.00 93.56 216 LEU A N 1
ATOM 1782 C CA . LEU A 1 216 ? -11.614 -3.127 16.077 1.00 93.56 216 LEU A CA 1
ATOM 1783 C C . LEU A 1 216 ? -12.745 -2.656 17.002 1.00 93.56 216 LEU A C 1
ATOM 1785 O O . LEU A 1 216 ? -12.489 -1.900 17.936 1.00 93.56 216 LEU A O 1
ATOM 1789 N N . CYS A 1 217 ? -13.982 -3.105 16.777 1.00 92.81 217 CYS A N 1
ATOM 1790 C CA . CYS A 1 217 ? -15.102 -2.878 17.691 1.00 92.81 217 CYS A CA 1
ATOM 1791 C C . CYS A 1 217 ? -14.786 -3.436 19.078 1.00 92.81 217 CYS A C 1
ATOM 1793 O O . CYS A 1 217 ? -14.996 -2.737 20.063 1.00 92.81 217 CYS A O 1
ATOM 1795 N N . SER A 1 218 ? -14.263 -4.663 19.161 1.00 92.12 218 SER A N 1
ATOM 1796 C CA . SER A 1 218 ? -13.894 -5.280 20.440 1.00 92.12 218 SER A CA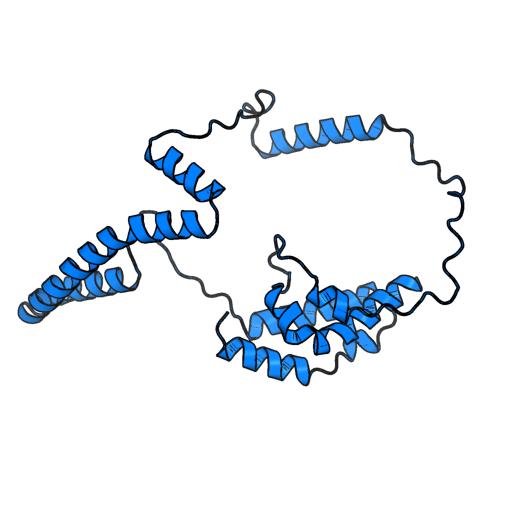 1
ATOM 1797 C C . SER A 1 218 ? -12.845 -4.457 21.191 1.00 92.12 218 SER A C 1
ATOM 1799 O O . SER A 1 218 ? -13.034 -4.170 22.369 1.00 92.12 218 SER A O 1
ATOM 1801 N N . ILE A 1 219 ? -11.788 -4.010 20.502 1.00 93.50 219 ILE A N 1
ATOM 1802 C CA . ILE A 1 219 ? -10.727 -3.176 21.088 1.00 93.50 219 ILE A CA 1
ATOM 1803 C C . ILE A 1 219 ? -11.285 -1.846 21.599 1.00 93.50 219 ILE A C 1
ATOM 1805 O O . ILE A 1 219 ? -11.056 -1.482 22.750 1.00 93.50 219 ILE A O 1
ATOM 1809 N N . ILE A 1 220 ? -12.030 -1.123 20.757 1.00 91.50 220 ILE A N 1
ATOM 1810 C CA . ILE A 1 220 ? -12.554 0.199 21.119 1.00 91.50 220 ILE A CA 1
ATOM 1811 C C . ILE A 1 220 ? -13.555 0.080 22.261 1.00 91.50 220 ILE A C 1
ATOM 1813 O O . ILE A 1 220 ? -13.467 0.840 23.216 1.00 91.50 220 ILE A O 1
ATOM 1817 N N . ASN A 1 221 ? -14.477 -0.879 22.203 1.00 89.62 221 ASN A N 1
ATOM 1818 C CA . ASN A 1 221 ? -15.447 -1.048 23.276 1.00 89.62 221 ASN A CA 1
ATOM 1819 C C . ASN A 1 221 ? -14.754 -1.420 24.588 1.00 89.62 221 ASN A C 1
ATOM 1821 O O . ASN A 1 221 ? -15.065 -0.801 25.592 1.00 89.62 221 ASN A O 1
ATOM 1825 N N . ALA A 1 222 ? -13.766 -2.321 24.578 1.00 88.56 222 ALA A N 1
ATOM 1826 C CA . ALA A 1 222 ? -12.989 -2.642 25.777 1.00 88.56 222 ALA A CA 1
ATOM 1827 C C . ALA A 1 222 ? -12.279 -1.406 26.364 1.00 88.56 222 ALA A C 1
ATOM 1829 O O . ALA A 1 222 ? -12.284 -1.223 27.575 1.00 88.56 222 ALA A O 1
ATOM 1830 N N . SER A 1 223 ? -11.766 -0.505 25.517 1.00 88.44 223 SER A N 1
ATOM 1831 C CA . SER A 1 223 ? -11.148 0.752 25.972 1.00 88.44 223 SER A CA 1
ATOM 1832 C C . SER A 1 223 ? -12.118 1.749 26.611 1.00 88.44 223 SER A C 1
ATOM 1834 O O . SER A 1 223 ? -11.673 2.647 27.311 1.00 88.44 223 SER A O 1
ATOM 1836 N N . LEU A 1 224 ? -13.429 1.611 26.378 1.00 83.75 224 LEU A N 1
ATOM 1837 C CA . LEU A 1 224 ? -14.448 2.458 27.010 1.00 83.75 224 LEU A CA 1
ATOM 1838 C C . LEU A 1 224 ? -14.849 1.968 28.408 1.00 83.75 224 LEU A C 1
ATOM 1840 O O . LEU A 1 224 ? -15.518 2.707 29.126 1.00 83.75 224 LEU A O 1
ATOM 1844 N N . PHE A 1 225 ? -14.494 0.730 28.765 1.00 75.69 225 PHE A N 1
ATOM 1845 C CA . PHE A 1 225 ? -14.779 0.126 30.070 1.00 75.69 225 PHE A CA 1
ATOM 1846 C C . PHE A 1 225 ? -13.568 0.136 31.025 1.00 75.69 225 PHE A C 1
ATOM 1848 O O . PHE A 1 225 ? -13.715 -0.322 32.156 1.00 75.69 225 PHE A O 1
ATOM 1855 N N . GLN A 1 226 ? -12.401 0.627 30.582 1.00 66.31 226 GLN A N 1
ATOM 1856 C CA . GLN A 1 226 ? -11.215 0.882 31.418 1.00 66.31 226 GLN A CA 1
ATOM 1857 C C . GLN A 1 226 ? -11.243 2.302 31.985 1.00 66.31 226 GLN A C 1
ATOM 1859 O O . GLN A 1 226 ? -10.821 2.460 33.150 1.00 66.31 226 GLN A O 1
#

Sequence (226 aa):
MPDSAMRKFGQWVTHYLWTEVLQVEDVPTKWHNFVTTTSEAFNRYFPAKRVTVHPPDAPWMTPHIKRLIRQRNWAFHSCPIQYRKLRNKVIPEIKTAKASYHPNKIHQLKLTNNRQWYDKIRALCGLRKHYPLLTCTSHFPTDAAAYKINSHFATICQTFPSIHSSPLPSFLPTPFPPPTVQVYKRILKLKPRSTTPTDLPIKIYKEFAPELAAPLCSIINASLFQ

pLDDT: mean 83.18, std 11.97, range [52.38, 96.88]

Secondary structure (DSSP, 8-state):
--HHHHHHHHHHHHH---HHHHS---HHHHHHHHHHHHHHHHHHHSPPPP----TT--TT--HHHHHHHHHHHHHHHH-HHHHHHHHHHHHHHHHHHHHHHHHHHHHHHHHH-HHHHHHHHHHHTT--------TTTTTS-HHHHHHHHHHHHHHHHHHSPP---S--------PSSPPPP--HHHHHTPPP-PPPTTSPPHHHHHHTHHHHHHHHHHHHHHHH--

Radius of gyration: 27.59 Å; chains: 1; bounding box: 55×49×77 Å

Foldseek 3Di:
DDVVLVVVLVVCLVPDPLCQQQVDLDLVSNVVSLLVVVLVSCCVSPPDDDDDDDPPDDQLDDPVLVVLVVQLVVCVVPPPVSNVVSVVVNVVSSVVSVVCVCCVVLVVCVVVPVVVSVQVVCVVVVNDDDDPDPPVQPPDDPVVSVVVVVVVVVVVVVPDDDPPVPPDPPPDDQPPPHDQDQCLVVLCVDDFDDDDPSDDGSVSCNVCSVSVRVSVSSSVSSVSVD

Organism: Portunus trituberculatus (NCBI:txid210409)